Protein AF-A0A954N8H3-F1 (afdb_monomer_lite)

pLDDT: mean 84.72, std 24.48, range [26.8, 98.94]

Secondary structure (DSSP, 8-state):
-----------------------SSSSSSSSS-S---------------------------------EES-HHHHHHHHHHHT-PEEEEEE-SS--HHHHHIIIIITT-HHHHHHHTTSEEEEEETT-EEEETTEEEEGGGSGGGGGGTT-SEEEEE--S-TTSTTTTSEEEEEE-BTTB---HHHHHHHHTPPS--HHHHHHHHHHHT-TT---TTSSEE-HHHHHHHHHHHHHHHHHT--S-TTHHHHHHHHHHHSGGG--EEEEEEE--TT--HHHHHHHHHHHHHH-HHHHHHHHS--SEEEEEEEE-TTS-EEEEEEEE---

Sequence (327 aa):
MKIQPSNAIDRLRFLGLSFPVWALLLALSLVVALDVSRVAAKTVGDDQLRWNGGEEDLTWPAQLDVAWYDNYADARSRAIADGRMLFIYFRDAEPNRAQEAFETTTLANAKVREDLQKYVVVRVSVDEMIDVDGKQIRLIDHGAFAEMGGHQGIAIVDYLDANSEHYGQVVSAFPFRQGSYYRAHAVSAMLELPEGTLTQRTMIFAVRMHPDGPRSTQGEFNPVLAEEAESHSTYQARIRLQGHHSWDMRFHRISARLRGGSLPREVVAESWGGESLVDACHECVRSWRQSSGHWGAVRSPHKMFAFDIKRGSNGVWYATGIFAEGG

Foldseek 3Di:
DDDDDDDDDDDDDDDDDDDDDPPDPPPPPPDPPPDDDDDDDDDDDDDDDDDDDDPPPPPPPDQLDQDEAADPVVLVVVCQVVLAKEKEFEDAPDDDPQNVCCVVAAVSDRLLSVLSNRHSYYYYYLQPWDDDPNDTDRPCPPPLNVLLVSATAIWMQGRNDPPDPRHRGTQEHDHAPPSHYDHNVLSSLLSPFDDDHNFFSLLLSLLCPDPVRAAASVAAADPLQAVLQVVVLVVCLAVVHKDCPPVVVSQVVSQVVDPARWGKDKDKDKADAPDRSNRGSNRRSVVLVVDPVSSVNRRDHANYKTKGWDHHPSRMIMIMIMGIHHD

Radius of gyration: 24.85 Å; chains: 1; bounding box: 76×68×56 Å

Structure (mmCIF, N/CA/C/O backbone):
data_AF-A0A954N8H3-F1
#
_entry.id   AF-A0A954N8H3-F1
#
loop_
_atom_site.group_PDB
_atom_site.id
_atom_site.type_symbol
_atom_site.label_atom_id
_atom_site.label_alt_id
_atom_site.label_comp_id
_atom_site.label_asym_id
_atom_site.label_entity_id
_atom_site.label_seq_id
_atom_site.pdbx_PDB_ins_code
_atom_site.Cartn_x
_atom_site.Cartn_y
_atom_site.Cartn_z
_atom_site.occupancy
_atom_site.B_iso_or_equiv
_atom_site.auth_seq_id
_atom_site.auth_comp_id
_atom_site.auth_asym_id
_atom_site.auth_atom_id
_atom_site.pdbx_PDB_model_num
ATOM 1 N N . MET A 1 1 ? 14.307 -22.995 25.737 1.00 39.78 1 MET A N 1
ATOM 2 C CA . MET A 1 1 ? 15.604 -22.532 25.197 1.00 39.78 1 MET A CA 1
ATOM 3 C C . MET A 1 1 ? 15.738 -21.061 25.577 1.00 39.78 1 MET A C 1
ATOM 5 O O . MET A 1 1 ? 14.914 -20.270 25.149 1.00 39.78 1 MET A O 1
ATOM 9 N N . LYS A 1 2 ? 16.617 -20.739 26.537 1.00 27.83 2 LYS A N 1
ATOM 10 C CA . LYS A 1 2 ? 16.711 -19.424 27.203 1.00 27.83 2 LYS A CA 1
ATOM 11 C C . LYS A 1 2 ? 17.691 -18.523 26.449 1.00 27.83 2 LYS A C 1
ATOM 13 O O . LYS A 1 2 ? 18.808 -18.963 26.200 1.00 27.83 2 LYS A O 1
ATOM 18 N N . ILE A 1 3 ? 17.314 -17.277 26.167 1.00 27.80 3 ILE A N 1
ATOM 19 C CA . ILE A 1 3 ? 18.237 -16.231 25.705 1.00 27.80 3 ILE A CA 1
ATOM 20 C C . ILE A 1 3 ? 18.032 -15.003 26.597 1.00 27.80 3 ILE A C 1
ATOM 22 O O . ILE A 1 3 ? 16.908 -14.537 26.769 1.00 27.80 3 ILE A O 1
ATOM 26 N N . GLN A 1 4 ? 19.120 -14.545 27.221 1.00 27.02 4 GLN A N 1
ATOM 27 C CA . GLN A 1 4 ? 19.191 -13.320 28.019 1.00 27.02 4 GLN A CA 1
ATOM 28 C C . GLN A 1 4 ? 19.637 -12.119 27.163 1.00 27.02 4 GLN A C 1
ATOM 30 O O . GLN A 1 4 ? 20.311 -12.326 26.153 1.00 27.02 4 GLN A O 1
ATOM 35 N N . PRO A 1 5 ? 19.295 -10.878 27.563 1.00 34.00 5 PRO A N 1
ATOM 36 C CA . PRO A 1 5 ? 19.553 -9.670 26.786 1.00 34.00 5 PRO A CA 1
ATOM 37 C C . PRO A 1 5 ? 20.927 -9.062 27.105 1.00 34.00 5 PRO A C 1
ATOM 39 O O . PRO A 1 5 ? 21.367 -9.073 28.254 1.00 34.00 5 PRO A O 1
ATOM 42 N N . SER A 1 6 ? 21.580 -8.465 26.106 1.00 36.88 6 SER A N 1
ATOM 43 C CA . SER A 1 6 ? 22.777 -7.640 26.301 1.00 36.88 6 SER A CA 1
ATOM 44 C C . SER A 1 6 ? 22.464 -6.163 26.056 1.00 36.88 6 SER A C 1
ATOM 46 O O . SER A 1 6 ? 22.199 -5.753 24.927 1.00 36.88 6 SER A O 1
ATOM 48 N N . ASN A 1 7 ? 22.535 -5.374 27.127 1.00 33.56 7 ASN A N 1
ATOM 49 C CA . ASN A 1 7 ? 22.649 -3.918 27.093 1.00 33.56 7 ASN A CA 1
ATOM 50 C C . ASN A 1 7 ? 24.062 -3.515 26.648 1.00 33.56 7 ASN A C 1
ATOM 52 O O . ASN A 1 7 ? 25.025 -4.101 27.138 1.00 33.56 7 ASN A O 1
ATOM 56 N N . ALA A 1 8 ? 24.189 -2.462 25.837 1.00 26.80 8 ALA A N 1
ATOM 57 C CA . ALA A 1 8 ? 25.357 -1.575 25.857 1.00 26.80 8 ALA A CA 1
ATOM 58 C C . ALA A 1 8 ? 25.047 -0.253 25.135 1.00 26.80 8 ALA A C 1
ATOM 60 O O . ALA A 1 8 ? 25.234 -0.102 23.931 1.00 26.80 8 ALA A O 1
ATOM 61 N N . ILE A 1 9 ? 24.568 0.703 25.926 1.00 30.39 9 ILE A N 1
ATOM 62 C CA . ILE A 1 9 ? 24.740 2.140 25.722 1.00 30.39 9 ILE A CA 1
ATOM 63 C C . ILE A 1 9 ? 26.202 2.453 26.079 1.00 30.39 9 ILE A C 1
ATOM 65 O O . ILE A 1 9 ? 26.609 2.118 27.186 1.00 30.39 9 ILE A O 1
ATOM 69 N N . ASP A 1 10 ? 26.986 3.019 25.153 1.00 28.52 10 ASP A N 1
ATOM 70 C CA . ASP A 1 10 ? 27.804 4.235 25.345 1.00 28.52 10 ASP A CA 1
ATOM 71 C C . ASP A 1 10 ? 28.986 4.375 24.359 1.00 28.52 10 ASP A C 1
ATOM 73 O O . ASP A 1 10 ? 29.705 3.426 24.055 1.00 28.52 10 ASP A O 1
ATOM 77 N N . ARG A 1 11 ? 29.255 5.654 24.045 1.00 28.95 11 ARG A N 1
ATOM 78 C CA . ARG A 1 11 ? 30.469 6.289 23.478 1.00 28.95 11 ARG A CA 1
ATOM 79 C C . ARG A 1 11 ? 30.574 6.402 21.950 1.00 28.95 11 ARG A C 1
ATOM 81 O O . ARG A 1 11 ? 30.956 5.466 21.266 1.00 28.95 11 ARG A O 1
ATOM 88 N N . LEU A 1 12 ? 30.445 7.639 21.454 1.00 28.53 12 LEU A N 1
ATOM 89 C CA . LEU A 1 12 ? 31.601 8.478 21.083 1.00 28.53 12 LEU A CA 1
ATOM 90 C C . LEU A 1 12 ? 31.157 9.916 20.740 1.00 28.53 12 LEU A C 1
ATOM 92 O O . LEU A 1 12 ? 30.389 10.154 19.814 1.00 28.53 12 LEU A O 1
ATOM 96 N N . ARG A 1 13 ? 31.677 10.882 21.509 1.00 30.47 13 ARG A N 1
ATOM 97 C CA . ARG A 1 13 ? 31.780 12.306 21.148 1.00 30.47 13 ARG A CA 1
ATOM 98 C C . ARG A 1 13 ? 33.136 12.521 20.467 1.00 30.47 13 ARG A C 1
ATOM 100 O O . ARG A 1 13 ? 34.113 12.006 21.000 1.00 30.47 13 ARG A O 1
ATOM 107 N N . PHE A 1 14 ? 33.189 13.309 19.388 1.00 31.25 14 PHE A N 1
ATOM 108 C CA . PHE A 1 14 ? 34.089 14.460 19.130 1.00 31.25 14 PHE A CA 1
ATOM 109 C C . PHE A 1 14 ? 34.240 14.754 17.624 1.00 31.25 14 PHE A C 1
ATOM 111 O O . PHE A 1 14 ? 34.058 13.863 16.805 1.00 31.25 14 PHE A O 1
ATOM 118 N N . LEU A 1 15 ? 34.647 16.003 17.331 1.00 30.72 15 LEU A N 1
ATOM 119 C CA . LEU A 1 15 ? 34.781 16.726 16.048 1.00 30.72 15 LEU A CA 1
ATOM 120 C C . LEU A 1 15 ? 33.502 17.527 15.721 1.00 30.72 15 LEU A C 1
ATOM 122 O O . LEU A 1 15 ? 32.499 16.962 15.321 1.00 30.72 15 LEU A O 1
ATOM 126 N N . GLY A 1 16 ? 33.398 18.840 15.940 1.00 32.59 16 GLY A N 1
ATOM 127 C CA . GLY A 1 16 ? 34.434 19.872 15.970 1.00 32.59 16 GLY A CA 1
ATOM 128 C C . GLY A 1 16 ? 34.647 20.464 14.577 1.00 32.59 16 GLY A C 1
ATOM 129 O O . GLY A 1 16 ? 35.744 20.350 14.050 1.00 32.59 16 GLY A O 1
ATOM 130 N N . LEU A 1 17 ? 33.608 21.067 13.986 1.00 32.78 17 LEU A N 1
ATOM 131 C CA . LEU A 1 17 ? 33.722 21.904 12.789 1.00 32.78 17 LEU A CA 1
ATOM 132 C C . LEU A 1 17 ? 32.770 23.103 12.886 1.00 32.78 17 LEU A C 1
ATOM 134 O O . LEU A 1 17 ? 31.553 22.968 12.980 1.00 32.78 17 LEU A O 1
ATOM 138 N N . SER A 1 18 ? 33.375 24.280 12.886 1.00 37.44 18 SER A N 1
ATOM 139 C CA . SER A 1 18 ? 32.790 25.606 12.735 1.00 37.44 18 SER A CA 1
ATOM 140 C C . SER A 1 18 ? 32.757 25.972 11.251 1.00 37.44 18 SER A C 1
ATOM 142 O O . SER A 1 18 ? 33.774 25.787 10.605 1.00 37.44 18 SER A O 1
ATOM 144 N N . PHE A 1 19 ? 31.656 26.529 10.726 1.00 32.41 19 PHE A N 1
ATOM 145 C CA . PHE A 1 19 ? 31.663 27.560 9.665 1.00 32.41 19 PHE A CA 1
ATOM 146 C C . PHE A 1 19 ? 30.260 28.198 9.495 1.00 32.41 19 PHE A C 1
ATOM 148 O O . PHE A 1 19 ? 29.269 27.467 9.500 1.00 32.41 19 PHE A O 1
ATOM 155 N N . PRO A 1 20 ? 30.142 29.538 9.342 1.00 49.69 20 PRO A N 1
ATOM 156 C CA . PRO A 1 20 ? 28.868 30.243 9.203 1.00 49.69 20 PRO A CA 1
ATOM 157 C C . PRO A 1 20 ? 28.625 30.722 7.760 1.00 49.69 20 PRO A C 1
ATOM 159 O O . PRO A 1 20 ? 29.415 31.502 7.244 1.00 49.69 20 PRO A O 1
ATOM 162 N N . VAL A 1 21 ? 27.508 30.341 7.128 1.00 33.28 21 VAL A N 1
ATOM 163 C CA . VAL A 1 21 ? 26.952 31.041 5.947 1.00 33.28 21 VAL A CA 1
ATOM 164 C C . VAL A 1 21 ? 25.424 30.871 5.944 1.00 33.28 21 VAL A C 1
ATOM 166 O O . VAL A 1 21 ? 24.884 30.004 5.271 1.00 33.28 21 VAL A O 1
ATOM 169 N N . TRP A 1 22 ? 24.716 31.682 6.734 1.00 35.97 22 TRP A N 1
ATOM 170 C CA . TRP A 1 22 ? 23.239 31.729 6.765 1.00 35.97 22 TRP A CA 1
ATOM 171 C C . TRP A 1 22 ? 22.679 33.141 6.534 1.00 35.97 22 TRP A C 1
ATOM 173 O O . TRP A 1 22 ? 21.587 33.480 6.973 1.00 35.97 22 TRP A O 1
ATOM 183 N N . ALA A 1 23 ? 23.407 33.982 5.800 1.00 40.69 23 ALA A N 1
ATOM 184 C CA . ALA A 1 23 ? 22.971 35.338 5.487 1.00 40.69 23 ALA A CA 1
ATOM 185 C C . ALA A 1 23 ? 23.205 35.664 4.009 1.00 40.69 23 ALA A C 1
ATOM 187 O O . ALA A 1 23 ? 24.098 36.439 3.697 1.00 40.69 23 ALA A O 1
ATOM 188 N N . LEU A 1 24 ? 22.431 35.060 3.095 1.00 34.62 24 LEU A N 1
ATOM 189 C CA . LEU A 1 24 ? 22.234 35.624 1.745 1.00 34.62 24 LEU A CA 1
ATOM 190 C C . LEU A 1 24 ? 21.001 35.103 0.966 1.00 34.62 24 LEU A C 1
ATOM 192 O O . LEU A 1 24 ? 20.950 35.246 -0.250 1.00 34.62 24 LEU A O 1
ATOM 196 N N . LEU A 1 25 ? 19.989 34.523 1.628 1.00 32.81 25 LEU A N 1
ATOM 197 C CA . LEU A 1 25 ? 18.758 34.036 0.966 1.00 32.81 25 LEU A CA 1
ATOM 198 C C . LEU A 1 25 ? 17.463 34.569 1.604 1.00 32.81 25 LEU A C 1
ATOM 200 O O . LEU A 1 25 ? 16.419 33.929 1.555 1.00 32.81 25 LEU A O 1
ATOM 204 N N . LEU A 1 26 ? 17.520 35.770 2.187 1.00 34.47 26 LEU A N 1
ATOM 205 C CA . LEU A 1 26 ? 16.357 36.463 2.766 1.00 34.47 26 LEU A CA 1
ATOM 206 C C . LEU A 1 26 ? 16.076 37.837 2.129 1.00 34.47 26 LEU A C 1
ATOM 208 O O . LEU A 1 26 ? 15.296 38.618 2.660 1.00 34.47 26 LEU A O 1
ATOM 212 N N . ALA A 1 27 ? 16.669 38.125 0.966 1.00 34.88 27 ALA A N 1
ATOM 213 C CA . ALA A 1 27 ? 16.521 39.410 0.274 1.00 34.88 27 ALA A CA 1
ATOM 214 C C . ALA A 1 27 ? 16.004 39.294 -1.174 1.00 34.88 27 ALA A C 1
ATOM 216 O O . ALA A 1 27 ? 16.243 40.192 -1.975 1.00 34.88 27 ALA A O 1
ATOM 217 N N . LEU A 1 28 ? 15.282 38.219 -1.524 1.00 33.28 28 LEU A N 1
ATOM 218 C CA . LEU A 1 28 ? 14.677 38.072 -2.859 1.00 33.28 28 LEU A CA 1
ATOM 219 C C . LEU A 1 28 ? 13.222 37.561 -2.853 1.00 33.28 28 LEU A C 1
ATOM 221 O O . LEU A 1 28 ? 12.775 36.956 -3.821 1.00 33.28 28 LEU A O 1
ATOM 225 N N . SER A 1 29 ? 12.470 37.834 -1.782 1.00 33.66 29 SER A N 1
ATOM 226 C CA . SER A 1 29 ? 11.048 37.447 -1.667 1.00 33.66 29 SER A CA 1
ATOM 227 C C . SER A 1 29 ? 10.099 38.640 -1.517 1.00 33.66 29 SER A C 1
ATOM 229 O O . SER A 1 29 ? 8.914 38.458 -1.259 1.00 33.66 29 SER A O 1
ATOM 231 N N . LEU A 1 30 ? 10.598 39.870 -1.677 1.00 33.81 30 LEU A N 1
ATOM 232 C CA . LEU A 1 30 ? 9.852 41.088 -1.357 1.00 33.81 30 LEU A CA 1
ATOM 233 C C . LEU A 1 30 ? 9.735 42.053 -2.551 1.00 33.81 30 LEU A C 1
ATOM 235 O O . LEU A 1 30 ? 9.990 43.238 -2.393 1.00 33.81 30 LEU A O 1
ATOM 239 N N . VAL A 1 31 ? 9.390 41.562 -3.752 1.00 35.62 31 VAL A N 1
ATOM 240 C CA . VAL A 1 31 ? 9.059 42.436 -4.912 1.00 35.62 31 VAL A CA 1
ATOM 241 C C . VAL A 1 31 ? 7.862 41.951 -5.765 1.00 35.62 31 VAL A C 1
ATOM 243 O O . VAL A 1 31 ? 7.400 42.692 -6.620 1.00 35.62 31 VAL A O 1
ATOM 246 N N . VAL A 1 32 ? 7.247 40.782 -5.528 1.00 35.78 32 VAL A N 1
ATOM 247 C CA . VAL A 1 32 ? 6.147 40.283 -6.408 1.00 35.78 32 VAL A CA 1
ATOM 248 C C . VAL A 1 32 ? 4.733 40.446 -5.812 1.00 35.78 32 VAL A C 1
ATOM 250 O O . VAL A 1 32 ? 3.741 40.061 -6.418 1.00 35.78 32 VAL A O 1
ATOM 253 N N . ALA A 1 33 ? 4.584 41.084 -4.650 1.00 34.50 33 ALA A N 1
ATOM 254 C CA . ALA A 1 33 ? 3.286 41.218 -3.978 1.00 34.50 33 ALA A CA 1
ATOM 255 C C . ALA A 1 33 ? 2.610 42.588 -4.181 1.00 34.50 33 ALA A C 1
ATOM 257 O O . ALA A 1 33 ? 2.157 43.177 -3.210 1.00 34.50 33 ALA A O 1
ATOM 258 N N . LEU A 1 34 ? 2.537 43.108 -5.411 1.00 33.88 34 LEU A N 1
ATOM 259 C CA . LEU A 1 34 ? 1.737 44.302 -5.733 1.00 33.88 34 LEU A CA 1
ATOM 260 C C . LEU A 1 34 ? 1.306 44.315 -7.214 1.00 33.88 34 LEU A C 1
ATOM 262 O O . LEU A 1 34 ? 1.694 45.229 -7.924 1.00 33.88 34 LEU A O 1
ATOM 266 N N . ASP A 1 35 ? 0.525 43.338 -7.704 1.00 37.59 35 ASP A N 1
ATOM 267 C CA . ASP A 1 35 ? -0.328 43.589 -8.893 1.00 37.59 35 ASP A CA 1
ATOM 268 C C . ASP A 1 35 ? -1.423 42.531 -9.157 1.00 37.59 35 ASP A C 1
ATOM 270 O O . ASP A 1 35 ? -1.491 41.922 -10.221 1.00 37.59 35 ASP A O 1
ATOM 274 N N . VAL A 1 36 ? -2.309 42.264 -8.190 1.00 32.31 36 VAL A N 1
ATOM 275 C CA . VAL A 1 36 ? -3.531 41.481 -8.475 1.00 32.31 36 VAL A CA 1
ATOM 276 C C . VAL A 1 36 ? -4.726 42.105 -7.768 1.00 32.31 36 VAL A C 1
ATOM 278 O O . VAL A 1 36 ? -5.279 41.580 -6.808 1.00 32.31 36 VAL A O 1
ATOM 281 N N . SER A 1 37 ? -5.109 43.298 -8.207 1.00 33.25 37 SER A N 1
ATOM 282 C CA . SER A 1 37 ? -6.371 43.928 -7.810 1.00 33.25 37 SER A CA 1
ATOM 283 C C . SER A 1 37 ? -6.815 44.902 -8.893 1.00 33.25 37 SER A C 1
ATOM 285 O O . SER A 1 37 ? -6.751 46.105 -8.677 1.00 33.25 37 SER A O 1
ATOM 287 N N . ARG A 1 38 ? -7.215 44.391 -10.071 1.00 34.91 38 ARG A N 1
ATOM 288 C CA . ARG A 1 38 ? -8.038 45.098 -11.082 1.00 34.91 38 ARG A CA 1
ATOM 289 C C . ARG A 1 38 ? -8.269 44.236 -12.331 1.00 34.91 38 ARG A C 1
ATOM 291 O O . ARG A 1 38 ? -7.529 44.369 -13.287 1.00 34.91 38 ARG A O 1
ATOM 298 N N . VAL A 1 39 ? -9.317 43.409 -12.326 1.00 34.03 39 VAL A N 1
ATOM 299 C CA . VAL A 1 39 ? -10.246 43.153 -13.459 1.00 34.03 39 VAL A CA 1
ATOM 300 C C . VAL A 1 39 ? -11.509 42.556 -12.810 1.00 34.03 39 VAL A C 1
ATOM 302 O O . VAL A 1 39 ? -11.541 41.385 -12.462 1.00 34.03 39 VAL A O 1
ATOM 305 N N . ALA A 1 40 ? -12.431 43.363 -12.287 1.00 33.75 40 ALA A N 1
ATOM 306 C CA . ALA A 1 40 ? -13.554 43.960 -13.014 1.00 33.75 40 ALA A CA 1
ATOM 307 C C . ALA A 1 40 ? -14.424 42.930 -13.764 1.00 33.75 40 ALA A C 1
ATOM 309 O O . ALA A 1 40 ? -14.186 42.593 -14.919 1.00 33.75 40 ALA A O 1
ATOM 310 N N . ALA A 1 41 ? -15.444 42.480 -13.031 1.00 35.34 41 ALA A N 1
ATOM 311 C CA . ALA A 1 41 ? -16.771 42.052 -13.456 1.00 35.34 41 ALA A CA 1
ATOM 312 C C . ALA A 1 41 ? -17.134 42.276 -14.935 1.00 35.34 41 ALA A C 1
ATOM 314 O O . ALA A 1 41 ? -17.119 43.404 -15.435 1.00 35.34 41 ALA A O 1
ATOM 315 N N . LYS A 1 42 ? -17.619 41.210 -15.581 1.00 33.00 42 LYS A N 1
ATOM 316 C CA . LYS A 1 42 ? -18.503 41.319 -16.740 1.00 33.00 42 LYS A CA 1
ATOM 317 C C . LYS A 1 42 ? -19.626 40.285 -16.653 1.00 33.00 42 LYS A C 1
ATOM 319 O O . LYS A 1 42 ? -19.403 39.112 -16.380 1.00 33.00 42 LYS A O 1
ATOM 324 N N . THR A 1 43 ? -20.822 40.814 -16.838 1.00 40.28 43 THR A N 1
ATOM 325 C CA . THR A 1 43 ? -22.166 40.242 -16.838 1.00 40.28 43 THR A CA 1
ATOM 326 C C . THR A 1 43 ? -22.386 39.126 -17.864 1.00 40.28 43 THR A C 1
ATOM 328 O O . THR A 1 43 ? -22.038 39.288 -19.030 1.00 40.28 43 THR A O 1
ATOM 331 N N . VAL A 1 44 ? -23.065 38.057 -17.437 1.00 34.19 44 VAL A N 1
ATOM 332 C CA . VAL A 1 44 ? -23.843 37.088 -18.240 1.00 34.19 44 VAL A CA 1
ATOM 333 C C . VAL A 1 44 ? -24.972 36.657 -17.291 1.00 34.19 44 VAL A C 1
ATOM 335 O O . VAL A 1 44 ? -24.683 36.285 -16.162 1.00 34.19 44 VAL A O 1
ATOM 338 N N . GLY A 1 45 ? -26.257 36.879 -17.550 1.00 29.98 45 GLY A N 1
ATOM 339 C CA . GLY A 1 45 ? -27.013 36.504 -18.738 1.00 29.98 45 GLY A CA 1
ATOM 340 C C . GLY A 1 45 ? -28.038 35.480 -18.252 1.00 29.98 45 GLY A C 1
ATOM 341 O O . GLY A 1 45 ? -27.713 34.309 -18.102 1.00 29.98 45 GLY A O 1
ATOM 342 N N . ASP A 1 46 ? -29.204 35.994 -17.874 1.00 37.94 46 ASP A N 1
ATOM 343 C CA . ASP A 1 46 ? -30.368 35.290 -17.343 1.00 37.94 46 ASP A CA 1
ATOM 344 C C . ASP A 1 46 ? -30.947 34.385 -18.444 1.00 37.94 46 ASP A C 1
ATOM 346 O O . ASP A 1 46 ? -31.437 34.896 -19.448 1.00 37.94 46 ASP A O 1
ATOM 350 N N . ASP A 1 47 ? -30.844 33.062 -18.288 1.00 31.95 47 ASP A N 1
ATOM 351 C CA . ASP A 1 47 ? -31.493 32.094 -19.177 1.00 31.95 47 ASP A CA 1
ATOM 352 C C . ASP A 1 47 ? -32.128 30.976 -18.339 1.00 31.95 47 ASP A C 1
ATOM 354 O O . ASP A 1 47 ? -31.503 29.996 -17.920 1.00 31.95 47 ASP A O 1
ATOM 358 N N . GLN A 1 48 ? -33.415 31.172 -18.052 1.00 31.78 48 GLN A N 1
ATOM 359 C CA . GLN A 1 48 ? -34.296 30.176 -17.460 1.00 31.78 48 GLN A CA 1
ATOM 360 C C . GLN A 1 48 ? -34.588 29.065 -18.475 1.00 31.78 48 GLN A C 1
ATOM 362 O O . GLN A 1 48 ? -35.538 29.143 -19.256 1.00 31.78 48 GLN A O 1
ATOM 367 N N . LEU A 1 49 ? -33.830 27.974 -18.408 1.00 33.22 49 LEU A N 1
ATOM 368 C CA . LEU A 1 49 ? -34.237 26.697 -18.991 1.00 33.22 49 LEU A CA 1
ATOM 369 C C . LEU A 1 49 ? -35.149 25.959 -18.005 1.00 33.22 49 LEU A C 1
ATOM 371 O O . LEU A 1 49 ? -34.701 25.273 -17.088 1.00 33.22 49 LEU A O 1
ATOM 375 N N . ARG A 1 50 ? -36.462 26.112 -18.213 1.00 32.69 50 ARG A N 1
ATOM 376 C CA . ARG A 1 50 ? -37.491 25.238 -17.638 1.00 32.69 50 ARG A CA 1
ATOM 377 C C . ARG A 1 50 ? -37.297 23.820 -18.172 1.00 32.69 50 ARG A C 1
ATOM 379 O O . ARG A 1 50 ? -37.548 23.560 -19.347 1.00 32.69 50 ARG A O 1
ATOM 386 N N . TRP A 1 51 ? -36.887 22.909 -17.298 1.00 30.83 51 TRP A N 1
ATOM 387 C CA . TRP A 1 51 ? -36.902 21.475 -17.564 1.00 30.83 51 TRP A CA 1
ATOM 388 C C . TRP A 1 51 ? -38.290 20.925 -17.201 1.00 30.83 51 TRP A C 1
ATOM 390 O O . TRP A 1 51 ? -38.652 20.868 -16.030 1.00 30.83 51 TRP A O 1
ATOM 400 N N . ASN A 1 52 ? -39.078 20.572 -18.218 1.00 41.22 52 ASN A N 1
ATOM 401 C CA . ASN A 1 52 ? -40.271 19.734 -18.091 1.00 41.22 52 ASN A CA 1
ATOM 402 C C . ASN A 1 52 ? -39.855 18.309 -18.480 1.00 41.22 52 ASN A C 1
ATOM 404 O O . ASN A 1 52 ? -39.779 17.999 -19.667 1.00 41.22 52 ASN A O 1
ATOM 408 N N . GLY A 1 53 ? -39.569 17.458 -17.500 1.00 33.72 53 GLY A N 1
ATOM 409 C CA . GLY A 1 53 ? -39.296 16.038 -17.712 1.00 33.72 53 GLY A CA 1
ATOM 410 C C . GLY A 1 53 ? -39.831 15.248 -16.525 1.00 33.72 53 GLY A C 1
ATOM 411 O O . GLY A 1 53 ? -39.699 15.691 -15.389 1.00 33.72 53 GLY A O 1
ATOM 412 N N . GLY A 1 54 ? -40.549 14.172 -16.835 1.00 33.25 54 GLY A N 1
ATOM 413 C CA . GLY A 1 54 ? -41.524 13.524 -15.967 1.00 33.25 54 GLY A CA 1
ATOM 414 C C . GLY A 1 54 ? -40.969 12.915 -14.683 1.00 33.25 54 GLY A C 1
ATOM 415 O O . GLY A 1 54 ? -39.799 12.554 -14.588 1.00 33.25 54 GLY A O 1
ATOM 416 N N . GLU A 1 55 ? -41.876 12.783 -13.717 1.00 39.78 55 GLU A N 1
ATOM 417 C CA . GLU A 1 55 ? -41.765 11.906 -12.553 1.00 39.78 55 GLU A CA 1
ATOM 418 C C . GLU A 1 55 ? -41.658 10.450 -13.034 1.00 39.78 55 GLU A C 1
ATOM 420 O O . GLU A 1 55 ? -42.639 9.710 -13.075 1.00 39.78 55 GLU A O 1
ATOM 425 N N . GLU A 1 56 ? -40.465 10.035 -13.453 1.00 45.81 56 GLU A N 1
ATOM 426 C CA . GLU A 1 56 ? -40.107 8.628 -13.365 1.00 45.81 56 GLU A CA 1
ATOM 427 C C . GLU A 1 56 ? -39.853 8.322 -11.890 1.00 45.81 56 GLU A C 1
ATOM 429 O O . GLU A 1 56 ? -39.054 8.980 -11.220 1.00 45.81 56 GLU A O 1
ATOM 434 N N . ASP A 1 57 ? -40.608 7.349 -11.393 1.00 43.31 57 ASP A N 1
ATOM 435 C CA . ASP A 1 57 ? -40.555 6.774 -10.057 1.00 43.31 57 ASP A CA 1
ATOM 436 C C . ASP A 1 57 ? -39.152 6.186 -9.814 1.00 43.31 57 ASP A C 1
ATOM 438 O O . ASP A 1 57 ? -38.875 5.008 -10.047 1.00 43.31 57 ASP A O 1
ATOM 442 N N . LEU A 1 58 ? -38.215 7.060 -9.434 1.00 42.47 58 LEU A N 1
ATOM 443 C CA . LEU A 1 58 ? -36.858 6.716 -9.034 1.00 42.47 58 LEU A CA 1
ATOM 444 C C . LEU A 1 58 ? -36.940 6.020 -7.677 1.00 42.47 58 LEU A C 1
ATOM 446 O O . LEU A 1 58 ? -36.718 6.625 -6.626 1.00 42.47 58 LEU A O 1
ATOM 450 N N . THR A 1 59 ? -37.243 4.724 -7.692 1.00 42.66 59 THR A N 1
ATOM 451 C CA . THR A 1 59 ? -36.973 3.855 -6.552 1.00 42.66 59 THR A CA 1
ATOM 452 C C . THR A 1 59 ? -35.466 3.883 -6.315 1.00 42.66 59 THR A C 1
ATOM 454 O O . THR A 1 59 ? -34.698 3.214 -7.010 1.00 42.66 59 THR A O 1
ATOM 457 N N . TRP A 1 60 ? -35.028 4.715 -5.371 1.00 42.81 60 TRP A N 1
ATOM 458 C CA . TRP A 1 60 ? -33.651 4.736 -4.900 1.00 42.81 60 TRP A CA 1
ATOM 459 C C . TRP A 1 60 ? -33.279 3.304 -4.501 1.00 42.81 60 TRP A C 1
ATOM 461 O O . TRP A 1 60 ? -34.047 2.681 -3.759 1.00 42.81 60 TRP A O 1
ATOM 471 N N . PRO A 1 61 ? -32.158 2.746 -4.998 1.00 54.56 61 PRO A N 1
ATOM 472 C CA . PRO A 1 61 ? -31.760 1.403 -4.613 1.00 54.56 61 PRO A CA 1
ATOM 473 C C . PRO A 1 61 ? -31.695 1.337 -3.089 1.00 54.56 61 PRO A C 1
ATOM 475 O O . PRO A 1 61 ? -31.169 2.252 -2.447 1.00 54.56 61 PRO A O 1
ATOM 478 N N . ALA A 1 62 ? -32.279 0.276 -2.523 1.00 59.09 62 ALA A N 1
ATOM 479 C CA . ALA A 1 62 ? -32.266 0.026 -1.091 1.00 59.09 62 ALA A CA 1
ATOM 480 C C . ALA A 1 62 ? -30.848 0.251 -0.555 1.00 59.09 62 ALA A C 1
ATOM 482 O O . ALA A 1 62 ? -29.872 -0.261 -1.108 1.00 59.09 62 ALA A O 1
ATOM 483 N N . GLN A 1 63 ? -30.741 1.087 0.475 1.00 62.16 63 GLN A N 1
ATOM 484 C CA . GLN A 1 63 ? -29.475 1.533 1.031 1.00 62.16 63 GLN A CA 1
ATOM 485 C C . GLN A 1 63 ? -28.623 0.302 1.396 1.00 62.16 63 GLN A C 1
ATOM 487 O O . GLN A 1 63 ? -29.013 -0.496 2.241 1.00 62.16 63 GLN A O 1
ATOM 492 N N . LEU A 1 64 ? -27.494 0.101 0.703 1.00 74.12 64 LEU A N 1
ATOM 493 C CA . LEU A 1 64 ? -26.640 -1.082 0.865 1.00 74.12 64 LEU A CA 1
ATOM 494 C C . LEU A 1 64 ? -25.992 -1.088 2.253 1.00 74.12 64 LEU A C 1
ATOM 496 O O . LEU A 1 64 ? -24.933 -0.487 2.447 1.00 74.12 64 LEU A O 1
ATOM 500 N N . ASP A 1 65 ? -26.632 -1.702 3.245 1.00 86.62 65 ASP A N 1
ATOM 501 C CA . ASP A 1 65 ? -26.127 -1.763 4.618 1.00 86.62 65 ASP A CA 1
ATOM 502 C C . ASP A 1 65 ? -24.908 -2.679 4.730 1.00 86.62 65 ASP A C 1
ATOM 504 O O . ASP A 1 65 ? -24.952 -3.883 4.485 1.00 86.62 65 ASP A O 1
ATOM 508 N N . VAL A 1 66 ? -23.779 -2.062 5.079 1.00 92.81 66 VAL A N 1
ATOM 509 C CA . VAL A 1 66 ? -22.530 -2.754 5.381 1.00 92.81 66 VAL A CA 1
ATOM 510 C C . VAL A 1 66 ? -22.608 -3.206 6.840 1.00 92.81 66 VAL A C 1
ATOM 512 O O . VAL A 1 66 ? -22.747 -2.370 7.733 1.00 92.81 66 VAL A O 1
ATOM 515 N N . ALA A 1 67 ? -22.522 -4.513 7.087 1.00 95.50 67 ALA A N 1
ATOM 516 C CA . ALA A 1 67 ? -22.569 -5.082 8.433 1.00 95.50 67 ALA A CA 1
ATOM 517 C C . ALA A 1 67 ? -21.211 -4.929 9.138 1.00 95.50 67 ALA A C 1
ATOM 519 O O . ALA A 1 67 ? -20.278 -5.685 8.870 1.00 95.50 67 ALA A O 1
ATOM 520 N N . TRP A 1 68 ? -21.104 -3.938 10.024 1.00 97.81 68 TRP A N 1
ATOM 521 C CA . TRP A 1 68 ? -19.890 -3.665 10.794 1.00 97.81 68 TRP A CA 1
ATOM 522 C C . TRP A 1 68 ? -19.816 -4.507 12.061 1.00 97.81 68 TRP A C 1
ATOM 524 O O . TRP A 1 68 ? -20.749 -4.511 12.859 1.00 97.81 68 TRP A O 1
ATOM 534 N N . TYR A 1 69 ? -18.670 -5.147 12.260 1.00 98.44 69 TYR A N 1
ATOM 535 C CA . TYR A 1 69 ? -18.278 -5.715 13.542 1.00 98.44 69 TYR A CA 1
ATOM 536 C C . TYR A 1 69 ? -17.683 -4.627 14.448 1.00 98.44 69 TYR A C 1
ATOM 538 O O . TYR A 1 69 ? -17.086 -3.658 13.968 1.00 98.44 69 TYR A O 1
ATOM 546 N N . ASP A 1 70 ? -17.808 -4.812 15.756 1.00 97.19 70 ASP A N 1
ATOM 547 C CA . ASP A 1 70 ? -17.185 -4.002 16.809 1.00 97.19 70 ASP A CA 1
ATOM 548 C C . ASP A 1 70 ? -16.106 -4.771 17.593 1.00 97.19 70 ASP A C 1
ATOM 550 O O . ASP A 1 70 ? -15.290 -4.160 18.275 1.00 97.19 70 ASP A O 1
ATOM 554 N N . ASN A 1 71 ? -16.055 -6.099 17.442 1.00 97.38 71 ASN A N 1
ATOM 555 C CA . ASN A 1 71 ? -15.033 -6.965 18.014 1.00 97.38 71 ASN A CA 1
ATOM 556 C C . ASN A 1 71 ? -14.067 -7.492 16.936 1.00 97.38 71 ASN A C 1
ATOM 558 O O . ASN A 1 71 ? -14.475 -8.130 15.959 1.00 97.38 71 ASN A O 1
ATOM 562 N N . TYR A 1 72 ? -12.764 -7.262 17.127 1.00 97.94 72 TYR A N 1
ATOM 563 C CA . TYR A 1 72 ? -11.729 -7.706 16.185 1.00 97.94 72 TYR A CA 1
ATOM 564 C C . TYR A 1 72 ? -11.648 -9.232 16.044 1.00 97.94 72 TYR A C 1
ATOM 566 O O . TYR A 1 72 ? -11.479 -9.733 14.931 1.00 97.94 72 TYR A O 1
ATOM 574 N N . ALA A 1 73 ? -11.764 -9.981 17.143 1.00 97.31 73 ALA A N 1
ATOM 575 C CA . ALA A 1 73 ? -11.642 -11.436 17.123 1.00 97.31 73 ALA A CA 1
ATOM 576 C C . ALA A 1 73 ? -12.803 -12.092 16.360 1.00 97.31 73 ALA A C 1
ATOM 578 O O . ALA A 1 73 ? -12.569 -13.007 15.563 1.00 97.31 73 ALA A O 1
ATOM 579 N N . ASP A 1 74 ? -14.023 -11.582 16.534 1.00 98.25 74 ASP A N 1
ATOM 580 C CA . ASP A 1 74 ? -15.207 -12.051 15.808 1.00 98.25 74 ASP A CA 1
ATOM 581 C C . ASP A 1 74 ? -15.102 -11.734 14.314 1.00 98.25 74 ASP A C 1
ATOM 583 O O . ASP A 1 74 ? -15.289 -12.617 13.471 1.00 98.25 74 ASP A O 1
ATOM 587 N N . ALA A 1 75 ? -14.720 -10.499 13.974 1.00 98.56 75 ALA A N 1
ATOM 588 C CA . ALA A 1 75 ? -14.527 -10.080 12.588 1.00 98.56 75 ALA A CA 1
ATOM 589 C C . ALA A 1 75 ? -13.430 -10.894 11.891 1.00 98.56 75 ALA A C 1
ATOM 591 O O . ALA A 1 75 ? -13.605 -11.350 10.763 1.00 98.56 75 ALA A O 1
ATOM 592 N N . ARG A 1 76 ? -12.304 -11.131 12.573 1.00 98.50 76 ARG A N 1
ATOM 593 C CA . ARG A 1 76 ? -11.211 -11.962 12.060 1.00 98.50 76 ARG A CA 1
ATOM 594 C C . ARG A 1 76 ? -11.654 -13.405 11.844 1.00 98.50 76 ARG A C 1
ATOM 596 O O . ARG A 1 76 ? -11.377 -13.971 10.790 1.00 98.50 76 ARG A O 1
ATOM 603 N N . SER A 1 77 ? -12.336 -13.996 12.822 1.00 98.38 77 SER A N 1
ATOM 604 C CA . SER A 1 77 ? -12.847 -15.367 12.711 1.00 98.38 77 SER A CA 1
ATOM 605 C C . SER A 1 77 ? -13.813 -15.492 11.536 1.00 98.38 77 SER A C 1
ATOM 607 O O . SER A 1 77 ? -13.746 -16.460 10.780 1.00 98.38 77 SER A O 1
ATOM 609 N N . ARG A 1 78 ? -14.654 -14.471 11.328 1.00 98.56 78 ARG A N 1
ATOM 610 C CA . ARG A 1 78 ? -15.552 -14.404 10.179 1.00 98.56 78 ARG A CA 1
ATOM 611 C C . ARG A 1 78 ? -14.811 -14.258 8.850 1.00 98.56 78 ARG A C 1
ATOM 613 O O . ARG A 1 78 ? -15.149 -14.962 7.908 1.00 98.56 78 ARG A O 1
ATOM 620 N N . ALA A 1 79 ? -13.815 -13.378 8.771 1.00 98.62 79 ALA A N 1
ATOM 621 C CA . ALA A 1 79 ? -13.008 -13.164 7.568 1.00 98.62 79 ALA A CA 1
ATOM 622 C C . ALA A 1 79 ? -12.326 -14.458 7.097 1.00 98.62 79 ALA A C 1
ATOM 624 O O . ALA A 1 79 ? -12.377 -14.787 5.915 1.00 98.62 79 ALA A O 1
ATOM 625 N N . ILE A 1 80 ? -11.778 -15.227 8.044 1.00 98.56 80 ILE A N 1
ATOM 626 C CA . ILE A 1 80 ? -11.195 -16.551 7.795 1.00 98.56 80 ILE A CA 1
ATOM 627 C C . ILE A 1 80 ? -12.258 -17.539 7.304 1.00 98.56 80 ILE A C 1
ATOM 629 O O . ILE A 1 80 ? -12.040 -18.228 6.313 1.00 98.56 80 ILE A O 1
ATOM 633 N N . ALA A 1 81 ? -13.405 -17.615 7.987 1.00 98.31 81 ALA A N 1
ATOM 634 C CA . ALA A 1 81 ? -14.470 -18.551 7.628 1.00 98.31 81 ALA A CA 1
ATOM 635 C C . ALA A 1 81 ? -15.063 -18.270 6.237 1.00 98.31 81 ALA A C 1
ATOM 637 O O . ALA A 1 81 ? -15.390 -19.206 5.511 1.00 98.31 81 ALA A O 1
ATOM 638 N N . ASP A 1 82 ? -15.175 -16.993 5.865 1.00 98.06 82 ASP A N 1
ATOM 639 C CA . ASP A 1 82 ? -15.746 -16.563 4.588 1.00 98.06 82 ASP A CA 1
ATOM 640 C C . ASP A 1 82 ? -14.712 -16.511 3.445 1.00 98.06 82 ASP A C 1
ATOM 642 O O . ASP A 1 82 ? -15.106 -16.299 2.299 1.00 98.06 82 ASP A O 1
ATOM 646 N N . GLY A 1 83 ? -13.410 -16.663 3.726 1.00 97.88 83 GLY A N 1
ATOM 647 C CA . GLY A 1 83 ? -12.344 -16.503 2.727 1.00 97.88 83 GLY A CA 1
ATOM 648 C C . GLY A 1 83 ? -12.291 -15.087 2.144 1.00 97.88 83 GLY A C 1
ATOM 649 O O . GLY A 1 83 ? -12.230 -14.906 0.928 1.00 97.88 83 GLY A O 1
ATOM 650 N N . ARG A 1 84 ? -12.413 -14.062 2.998 1.00 98.19 84 ARG A N 1
ATOM 651 C CA . ARG A 1 84 ? -12.517 -12.647 2.599 1.00 98.19 84 ARG A CA 1
ATOM 652 C C . ARG A 1 84 ? -11.502 -11.794 3.334 1.00 98.19 84 ARG A C 1
ATOM 654 O O . ARG A 1 84 ? -11.274 -11.987 4.522 1.00 98.19 84 ARG A O 1
ATOM 661 N N . MET A 1 85 ? -10.968 -10.773 2.665 1.00 98.56 85 MET A N 1
ATOM 662 C CA . MET A 1 85 ? -10.125 -9.779 3.332 1.00 98.56 85 MET A CA 1
ATOM 663 C C . MET A 1 85 ? -10.871 -9.092 4.491 1.00 98.56 85 MET A C 1
ATOM 665 O O . MET A 1 85 ? -12.071 -8.800 4.402 1.00 98.56 85 MET A O 1
ATOM 669 N N . LEU A 1 86 ? -10.133 -8.792 5.559 1.00 98.88 86 LEU A N 1
ATOM 670 C CA . LEU A 1 86 ? -10.615 -8.048 6.720 1.00 98.88 86 LEU A CA 1
ATOM 671 C C . LEU A 1 86 ? -10.218 -6.576 6.584 1.00 98.88 86 LEU A C 1
ATOM 673 O O . LEU A 1 86 ? -9.034 -6.249 6.593 1.00 98.88 86 LEU A O 1
ATOM 677 N N . PHE A 1 87 ? -11.205 -5.692 6.496 1.00 98.81 87 PHE A N 1
ATOM 678 C CA . PHE A 1 87 ? -11.031 -4.245 6.560 1.00 98.81 87 PHE A CA 1
ATOM 679 C C . PHE A 1 87 ? -11.199 -3.773 8.007 1.00 98.81 87 PHE A C 1
ATOM 681 O O . PHE A 1 87 ? -12.239 -3.996 8.629 1.00 98.81 87 PHE A O 1
ATOM 688 N N . ILE A 1 88 ? -10.188 -3.091 8.534 1.00 98.88 88 ILE A N 1
ATOM 689 C CA . ILE A 1 88 ? -10.141 -2.598 9.909 1.00 98.88 88 ILE A CA 1
ATOM 690 C C . ILE A 1 88 ? -10.134 -1.075 9.870 1.00 98.88 88 ILE A C 1
ATOM 692 O O . ILE A 1 88 ? -9.229 -0.467 9.298 1.00 98.88 88 ILE A O 1
ATOM 696 N N . TYR A 1 89 ? -11.124 -0.462 10.511 1.00 98.62 89 TYR A N 1
ATOM 697 C CA . TYR A 1 89 ? -11.123 0.963 10.809 1.00 98.62 89 TYR A CA 1
ATOM 698 C C . TYR A 1 89 ? -10.756 1.180 12.280 1.00 98.62 89 TYR A C 1
ATOM 700 O O . TYR A 1 89 ? -11.564 0.912 13.172 1.00 98.62 89 TYR A O 1
ATOM 708 N N . PHE A 1 90 ? -9.536 1.663 12.523 1.00 98.44 90 PHE A N 1
ATOM 709 C CA . PHE A 1 90 ? -9.102 2.127 13.838 1.00 98.44 90 PHE A CA 1
ATOM 710 C C . PHE A 1 90 ? -9.627 3.543 14.074 1.00 98.44 90 PHE A C 1
ATOM 712 O O . PHE A 1 90 ? -9.357 4.432 13.265 1.00 98.44 90 PHE A O 1
ATOM 719 N N . ARG A 1 91 ? -10.339 3.758 15.181 1.00 96.62 91 ARG A N 1
ATOM 720 C CA . ARG A 1 91 ? -10.877 5.064 15.595 1.00 96.62 91 ARG A CA 1
ATOM 721 C C . ARG A 1 91 ? -10.298 5.503 16.933 1.00 96.62 91 ARG A C 1
ATOM 723 O O . ARG A 1 91 ? -10.018 4.662 17.785 1.00 96.62 91 ARG A O 1
ATOM 730 N N . ASP A 1 92 ? -10.161 6.808 17.127 1.00 95.06 92 ASP A N 1
ATOM 731 C CA . ASP A 1 92 ? -9.803 7.345 18.438 1.00 95.06 92 ASP A CA 1
ATOM 732 C C . ASP A 1 92 ? -10.965 7.130 19.427 1.00 95.06 92 ASP A C 1
ATOM 734 O O . ASP A 1 92 ? -12.128 7.022 19.025 1.00 95.06 92 ASP A O 1
ATOM 738 N N . ALA A 1 93 ? -10.658 7.031 20.725 1.00 90.00 93 ALA A N 1
ATOM 739 C CA . ALA A 1 93 ? -11.681 6.857 21.760 1.00 90.00 93 ALA A CA 1
ATOM 740 C C . ALA A 1 93 ? -12.647 8.053 21.817 1.00 90.00 93 ALA A C 1
ATOM 742 O O . ALA A 1 93 ? -13.858 7.875 21.941 1.00 90.00 93 ALA A O 1
ATOM 743 N N . GLU A 1 94 ? -12.098 9.261 21.676 1.00 91.50 94 GLU A N 1
ATOM 744 C CA . GLU A 1 94 ? -12.855 10.504 21.572 1.00 91.50 94 GLU A CA 1
ATOM 745 C C . GLU A 1 94 ? -12.990 10.899 20.093 1.00 91.50 94 GLU A C 1
ATOM 747 O O . GLU A 1 94 ? -11.967 11.121 19.428 1.00 91.50 94 GLU A O 1
ATOM 752 N N . PRO A 1 95 ? -14.223 11.014 19.560 1.00 90.56 95 PRO A N 1
ATOM 753 C CA . PRO A 1 95 ? -14.439 11.429 18.185 1.00 90.56 95 PRO A CA 1
ATOM 754 C C . PRO A 1 95 ? -13.787 12.777 17.888 1.00 90.56 95 PRO A C 1
ATOM 756 O O . PRO A 1 95 ? -13.876 13.736 18.656 1.00 90.56 95 PRO A O 1
ATOM 759 N N . ASN A 1 96 ? -13.151 12.865 16.726 1.00 92.75 96 ASN A N 1
ATOM 760 C CA . ASN A 1 96 ? -12.609 14.112 16.208 1.00 92.75 96 ASN A CA 1
ATOM 761 C C . ASN A 1 96 ? -13.155 14.414 14.816 1.00 92.75 96 ASN A C 1
ATOM 763 O O . ASN A 1 96 ? -13.727 13.563 14.137 1.00 92.75 96 ASN A O 1
ATOM 767 N N . ARG A 1 97 ? -12.917 15.645 14.355 1.00 93.44 97 ARG A N 1
ATOM 768 C CA . ARG A 1 97 ? -13.413 16.129 13.062 1.00 93.44 97 ARG A CA 1
ATOM 769 C C . ARG A 1 97 ? -13.015 15.231 11.884 1.00 93.44 97 ARG A C 1
ATOM 771 O O . ARG A 1 97 ? -13.770 15.141 10.919 1.00 93.44 97 ARG A O 1
ATOM 778 N N . ALA A 1 98 ? -11.835 14.607 11.926 1.00 93.06 98 ALA A N 1
ATOM 779 C CA . ALA A 1 98 ? -11.383 13.720 10.857 1.00 93.06 98 ALA A CA 1
ATOM 780 C C . ALA A 1 98 ? -12.210 12.431 10.827 1.00 93.06 98 ALA A C 1
ATOM 782 O O . ALA A 1 98 ? -12.687 12.047 9.762 1.00 93.06 98 ALA A O 1
ATOM 783 N N . GLN A 1 99 ? -12.430 11.821 11.995 1.00 94.56 99 GLN A N 1
ATOM 784 C CA . GLN A 1 99 ? -13.304 10.663 12.165 1.00 94.56 99 GLN A CA 1
ATOM 785 C C . GLN A 1 99 ? -14.743 10.971 11.737 1.00 94.56 99 GLN A C 1
ATOM 787 O O . GLN A 1 99 ? -15.283 10.274 10.883 1.00 94.56 99 GLN A O 1
ATOM 792 N N . GLU A 1 100 ? -15.345 12.043 12.257 1.00 95.06 100 GLU A N 1
ATOM 793 C CA . GLU A 1 100 ? -16.720 12.421 11.908 1.00 95.06 100 GLU A CA 1
ATOM 794 C C . GLU A 1 100 ? -16.875 12.626 10.399 1.00 95.06 100 GLU A C 1
ATOM 796 O O . GLU A 1 100 ? -17.806 12.109 9.779 1.00 95.06 100 GLU A O 1
ATOM 801 N N . ALA A 1 101 ? -15.941 13.349 9.777 1.00 95.50 101 ALA A N 1
ATOM 802 C CA . ALA A 1 101 ? -15.976 13.585 8.343 1.00 95.50 101 ALA A CA 1
ATOM 803 C C . ALA A 1 101 ? -15.752 12.290 7.550 1.00 95.50 101 ALA A C 1
ATOM 805 O O . ALA A 1 101 ? -16.432 12.065 6.550 1.00 95.50 101 ALA A O 1
ATOM 806 N N . PHE A 1 102 ? -14.849 11.415 7.986 1.00 97.12 102 PHE A N 1
ATOM 807 C CA . PHE A 1 102 ? -14.636 10.117 7.356 1.00 97.12 102 PHE A CA 1
ATOM 808 C C . PHE A 1 102 ? -15.905 9.255 7.389 1.00 97.12 102 PHE A C 1
ATOM 810 O O . PHE A 1 102 ? -16.343 8.765 6.347 1.00 97.12 102 PHE A O 1
ATOM 817 N N . GLU A 1 103 ? -16.545 9.127 8.549 1.00 96.12 103 GLU A N 1
ATOM 818 C CA . GLU A 1 103 ? -17.758 8.324 8.719 1.00 96.12 103 GLU A CA 1
ATOM 819 C C . GLU A 1 103 ? -18.944 8.898 7.927 1.00 96.12 103 GLU A C 1
ATOM 821 O O . GLU A 1 103 ? -19.594 8.180 7.164 1.00 96.12 103 GLU A O 1
ATOM 826 N N . THR A 1 104 ? -19.195 10.204 8.048 1.00 96.19 104 THR A N 1
ATOM 827 C CA . THR A 1 104 ? -20.379 10.857 7.459 1.00 96.19 104 THR A CA 1
ATOM 828 C C . THR A 1 104 ? -20.258 11.145 5.966 1.00 96.19 104 THR A C 1
ATOM 830 O O . THR A 1 104 ? -21.279 11.258 5.292 1.00 96.19 104 THR A O 1
ATOM 833 N N . THR A 1 105 ? -19.041 11.264 5.426 1.00 95.94 105 THR A N 1
ATOM 834 C CA . THR A 1 105 ? -18.837 11.580 4.000 1.00 95.94 105 THR A CA 1
ATOM 835 C C . THR A 1 105 ? -18.263 10.412 3.216 1.00 95.94 105 THR A C 1
ATOM 837 O O . THR A 1 105 ? -18.729 10.115 2.118 1.00 95.94 105 THR A O 1
ATOM 840 N N . THR A 1 106 ? -17.250 9.736 3.760 1.00 97.00 106 THR A N 1
ATOM 841 C CA . THR A 1 106 ? -16.503 8.722 3.017 1.00 97.00 106 THR A CA 1
ATOM 842 C C . THR A 1 106 ? -17.146 7.354 3.157 1.00 97.00 106 THR A C 1
ATOM 844 O O . THR A 1 106 ? -17.462 6.743 2.142 1.00 97.00 106 THR A O 1
ATOM 847 N N . LEU A 1 107 ? -17.424 6.900 4.381 1.00 96.38 107 LEU A N 1
ATOM 848 C CA . LEU A 1 107 ? -18.109 5.620 4.595 1.00 96.38 107 LEU A CA 1
ATOM 849 C C . LEU A 1 107 ? -19.593 5.667 4.207 1.00 96.38 107 LEU A C 1
ATOM 851 O O . LEU A 1 107 ? -20.179 4.629 3.913 1.00 96.38 107 LEU A O 1
ATOM 855 N N . ALA A 1 108 ? -20.201 6.856 4.169 1.00 95.50 108 ALA A N 1
ATOM 856 C CA . ALA A 1 108 ? -21.560 7.045 3.667 1.00 95.50 108 ALA A CA 1
ATOM 857 C C . ALA A 1 108 ? -21.656 7.019 2.129 1.00 95.50 108 ALA A C 1
ATOM 859 O O . ALA A 1 108 ? -22.755 6.878 1.590 1.00 95.50 108 ALA A O 1
ATOM 860 N N . ASN A 1 109 ? -20.534 7.148 1.411 1.00 96.94 109 ASN A N 1
ATOM 861 C CA . ASN A 1 109 ? -20.524 7.157 -0.048 1.00 96.94 109 ASN A CA 1
ATOM 862 C C . ASN A 1 109 ? -20.983 5.801 -0.619 1.00 96.94 109 ASN A C 1
ATOM 864 O O . ASN A 1 109 ? -20.472 4.754 -0.229 1.00 96.94 109 ASN A O 1
ATOM 868 N N . ALA A 1 110 ? -21.917 5.822 -1.576 1.00 95.81 110 ALA A N 1
ATOM 869 C CA . ALA A 1 110 ? -22.531 4.610 -2.122 1.00 95.81 110 ALA A CA 1
ATOM 870 C C . ALA A 1 110 ? -21.521 3.636 -2.755 1.00 95.81 110 ALA A C 1
ATOM 872 O O . ALA A 1 110 ? -21.584 2.443 -2.470 1.00 95.81 110 ALA A O 1
ATOM 873 N N . LYS A 1 111 ? -20.553 4.136 -3.538 1.00 95.56 111 LYS A N 1
ATOM 874 C CA . LYS A 1 111 ? -19.516 3.294 -4.161 1.00 95.56 111 LYS A CA 1
ATOM 875 C C . LYS A 1 111 ? -18.604 2.663 -3.112 1.00 95.56 111 LYS A C 1
ATOM 877 O O . LYS A 1 111 ? -18.297 1.482 -3.200 1.00 95.56 111 LYS A O 1
ATOM 882 N N . VAL A 1 112 ? -18.215 3.424 -2.085 1.00 97.75 112 VAL A N 1
ATOM 883 C CA . VAL A 1 112 ? -17.416 2.886 -0.971 1.00 97.75 112 VAL A CA 1
ATOM 884 C C . VAL A 1 112 ? -18.188 1.792 -0.236 1.00 97.75 112 VAL A C 1
ATOM 886 O O . VAL A 1 112 ? -17.622 0.744 0.055 1.00 97.75 112 VAL A O 1
ATOM 889 N N . ARG A 1 113 ? -19.484 1.994 0.035 1.00 97.06 113 ARG A N 1
ATOM 890 C CA . ARG A 1 113 ? -20.332 0.973 0.673 1.00 97.06 1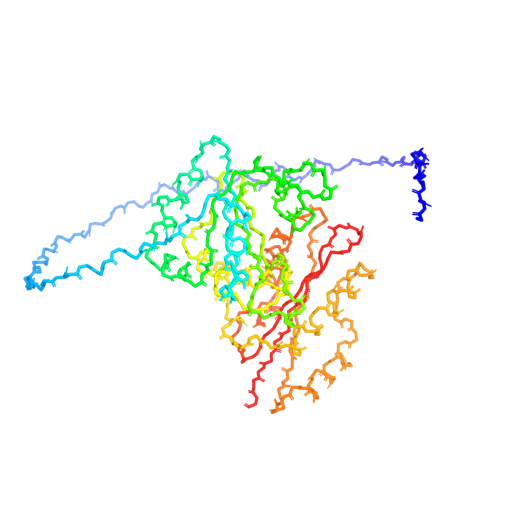13 ARG A CA 1
ATOM 891 C C . ARG A 1 113 ? -20.422 -0.294 -0.169 1.00 97.06 113 ARG A C 1
ATOM 893 O O . ARG A 1 113 ? -20.245 -1.375 0.379 1.00 97.06 113 ARG A O 1
ATOM 900 N N . GLU A 1 114 ? -20.649 -0.157 -1.472 1.00 96.50 114 GLU A N 1
ATOM 901 C CA . GLU A 1 114 ? -20.667 -1.275 -2.421 1.00 96.50 114 GLU A CA 1
ATOM 902 C C . GLU A 1 114 ? -19.336 -2.045 -2.416 1.00 96.50 114 GLU A C 1
ATOM 904 O O . GLU A 1 114 ? -19.327 -3.269 -2.312 1.00 96.50 114 GLU A O 1
ATOM 909 N N . ASP A 1 115 ? -18.196 -1.351 -2.450 1.00 96.88 115 ASP A N 1
ATOM 910 C CA . ASP A 1 115 ? -16.887 -2.010 -2.400 1.00 96.88 115 ASP A CA 1
ATOM 911 C C . ASP A 1 115 ? -16.637 -2.711 -1.063 1.00 96.88 115 ASP A C 1
ATOM 913 O O . ASP A 1 115 ? -16.138 -3.838 -1.039 1.00 96.88 115 ASP A O 1
ATOM 917 N N . LEU A 1 116 ? -17.025 -2.087 0.053 1.00 98.06 116 LEU A N 1
ATOM 918 C CA . LEU A 1 116 ? -16.889 -2.667 1.389 1.00 98.06 116 LEU A CA 1
ATOM 919 C C . LEU A 1 116 ? -17.725 -3.939 1.568 1.00 98.06 116 LEU A C 1
ATOM 921 O O . LEU A 1 116 ? -17.349 -4.783 2.377 1.00 98.06 116 LEU A O 1
ATOM 925 N N . GLN A 1 117 ? -18.786 -4.155 0.782 1.00 96.94 117 GLN A N 1
ATOM 92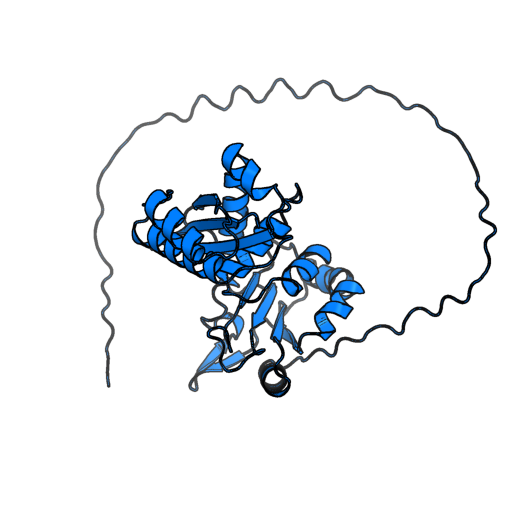6 C CA . GLN A 1 117 ? -19.527 -5.422 0.802 1.00 96.94 117 GLN A CA 1
ATOM 927 C C . GLN A 1 117 ? -18.694 -6.630 0.370 1.00 96.94 117 GLN A C 1
ATOM 929 O O . GLN A 1 117 ? -19.127 -7.755 0.608 1.00 96.94 117 GLN A O 1
ATOM 934 N N . LYS A 1 118 ? -17.508 -6.430 -0.221 1.00 97.31 118 LYS A N 1
ATOM 935 C CA . LYS A 1 118 ? -16.547 -7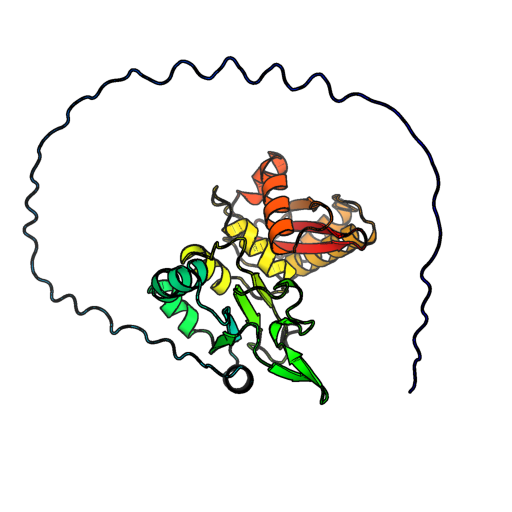.492 -0.564 1.00 97.31 118 LYS A CA 1
ATOM 936 C C . LYS A 1 118 ? -15.656 -7.880 0.626 1.00 97.31 118 LYS A C 1
ATOM 938 O O . LYS A 1 118 ? -15.076 -8.961 0.638 1.00 97.31 118 LYS A O 1
ATOM 943 N N . TYR A 1 119 ? -15.637 -7.073 1.689 1.00 98.62 119 TYR A N 1
ATOM 944 C CA . TYR A 1 119 ? -14.781 -7.229 2.871 1.00 98.62 119 TYR A CA 1
ATOM 945 C C . TYR A 1 119 ? -15.584 -7.603 4.114 1.00 98.62 119 TYR A C 1
ATOM 947 O O . TYR A 1 119 ? -16.729 -7.179 4.262 1.00 98.62 119 TYR A O 1
ATOM 955 N N . VAL A 1 120 ? -14.989 -8.360 5.031 1.00 98.75 120 VAL A N 1
ATOM 956 C CA . VAL A 1 120 ? -15.476 -8.333 6.415 1.00 98.75 120 VAL A CA 1
ATOM 957 C C . VAL A 1 120 ? -14.957 -7.040 7.028 1.00 98.75 120 VAL A C 1
ATOM 959 O O . VAL A 1 120 ? -13.766 -6.758 6.933 1.00 98.75 120 VAL A O 1
ATOM 962 N N . VAL A 1 121 ? -15.837 -6.221 7.598 1.00 98.75 121 VAL A N 1
ATOM 963 C CA . VAL A 1 121 ? -15.476 -4.887 8.091 1.00 98.75 121 VAL A CA 1
ATOM 964 C C . VAL A 1 121 ? -15.608 -4.806 9.610 1.00 98.75 121 VAL A C 1
ATOM 966 O O . VAL A 1 121 ? -16.588 -5.277 10.185 1.00 98.75 121 VAL A O 1
ATOM 969 N N . VAL A 1 122 ? -14.640 -4.178 10.272 1.00 98.75 122 VAL A N 1
ATOM 970 C CA . VAL A 1 122 ? -14.654 -3.970 11.726 1.00 98.75 122 VAL A CA 1
ATOM 971 C C . VAL A 1 122 ? -14.268 -2.536 12.080 1.00 98.75 122 VAL A C 1
ATOM 973 O O . VAL A 1 122 ? -13.395 -1.947 11.440 1.00 98.75 122 VAL A O 1
ATOM 976 N N . ARG A 1 123 ? -14.926 -1.965 13.095 1.00 98.12 123 ARG A N 1
ATOM 977 C CA . ARG A 1 123 ? -14.542 -0.692 13.723 1.00 98.12 123 ARG A CA 1
ATOM 978 C C . ARG A 1 123 ? -14.057 -0.967 15.132 1.00 98.12 123 ARG A C 1
ATOM 980 O O . ARG A 1 123 ? -14.821 -1.469 15.946 1.00 98.12 123 ARG A O 1
ATOM 987 N N . VAL A 1 124 ? -12.823 -0.592 15.429 1.00 98.00 124 VAL A N 1
ATOM 988 C CA . VAL A 1 124 ? -12.204 -0.825 16.740 1.00 98.00 124 VAL A CA 1
ATOM 989 C C . VAL A 1 124 ? -11.530 0.434 17.246 1.00 98.00 124 VAL A C 1
ATOM 991 O O . VAL A 1 124 ? -11.060 1.254 16.457 1.00 98.00 124 VAL A O 1
ATOM 994 N N . SER A 1 125 ? -11.488 0.599 18.566 1.00 97.56 125 SER A N 1
ATOM 995 C CA . SER A 1 125 ? -10.714 1.681 19.175 1.00 97.56 125 SER A CA 1
ATOM 996 C C . SER A 1 125 ? -9.214 1.478 18.921 1.00 97.56 125 SER A C 1
ATOM 998 O O . SER A 1 125 ? -8.736 0.345 18.881 1.00 97.56 125 SER A O 1
ATOM 1000 N N . VAL A 1 126 ? -8.443 2.560 18.814 1.00 97.38 126 VAL A N 1
ATOM 1001 C CA . VAL A 1 126 ? -6.969 2.516 18.907 1.00 97.38 126 VAL A CA 1
ATOM 1002 C C . VAL A 1 126 ? -6.493 1.966 20.260 1.00 97.38 126 VAL A C 1
ATOM 1004 O O . VAL A 1 126 ? -5.376 1.466 20.362 1.00 97.38 126 VAL A O 1
ATOM 1007 N N . ASP A 1 127 ? -7.355 2.004 21.278 1.00 97.62 127 ASP A N 1
ATOM 1008 C CA . ASP A 1 127 ? -7.107 1.446 22.610 1.00 97.62 127 ASP A CA 1
ATOM 1009 C C . ASP A 1 127 ? -7.655 0.021 22.790 1.00 97.62 127 ASP A C 1
ATOM 1011 O O . ASP A 1 127 ? -7.609 -0.517 23.896 1.00 97.62 127 ASP A O 1
ATOM 1015 N N . GLU A 1 128 ? -8.174 -0.603 21.724 1.00 97.38 128 GLU A N 1
ATOM 1016 C CA . GLU A 1 128 ? -8.655 -1.988 21.755 1.00 97.38 128 GLU A CA 1
ATOM 1017 C C . GLU A 1 128 ? -7.538 -2.922 22.225 1.00 97.38 128 GLU A C 1
ATOM 1019 O O . GLU A 1 128 ? -6.454 -2.947 21.638 1.00 97.38 128 GLU A O 1
ATOM 1024 N N . MET A 1 129 ? -7.802 -3.704 23.271 1.00 97.81 129 MET A N 1
ATOM 1025 C CA . MET A 1 129 ? -6.831 -4.631 23.849 1.00 97.81 129 MET A CA 1
ATOM 1026 C C . MET A 1 129 ? -7.041 -6.039 23.298 1.00 97.81 129 MET A C 1
ATOM 1028 O O . MET A 1 129 ? -8.163 -6.533 23.233 1.00 97.81 129 MET A O 1
ATOM 1032 N N . ILE A 1 130 ? -5.947 -6.707 22.948 1.00 96.69 130 ILE A N 1
ATOM 1033 C CA . ILE A 1 130 ? -5.936 -8.118 22.559 1.00 96.69 130 ILE A CA 1
ATOM 1034 C C . ILE A 1 130 ? -4.963 -8.905 23.431 1.00 96.69 130 ILE A C 1
ATOM 1036 O O . ILE A 1 130 ? -3.972 -8.366 23.932 1.00 96.69 130 ILE A O 1
ATOM 1040 N N . ASP A 1 131 ? -5.235 -10.199 23.575 1.00 96.44 131 ASP A N 1
ATOM 1041 C CA . ASP A 1 131 ? -4.300 -11.140 24.178 1.00 96.44 131 ASP A CA 1
ATOM 1042 C C . ASP A 1 131 ? -3.351 -11.703 23.115 1.00 96.44 131 ASP A C 1
ATOM 1044 O O . ASP A 1 131 ? -3.793 -12.269 22.112 1.00 96.44 131 ASP A O 1
ATOM 1048 N N . VAL A 1 132 ? -2.048 -11.543 23.334 1.00 93.81 132 VAL A N 1
ATOM 1049 C CA . VAL A 1 132 ? -0.996 -12.169 22.529 1.00 93.81 132 VAL A CA 1
ATOM 1050 C C . VAL A 1 132 ? -0.061 -12.897 23.480 1.00 93.81 132 VAL A C 1
ATOM 1052 O O . VAL A 1 132 ? 0.632 -12.268 24.280 1.00 93.81 132 VAL A O 1
ATOM 1055 N N . ASP A 1 133 ? -0.075 -14.228 23.417 1.00 93.81 133 ASP A N 1
ATOM 1056 C CA . ASP A 1 133 ? 0.703 -15.116 24.288 1.00 93.81 133 ASP A CA 1
ATOM 1057 C C . ASP A 1 133 ? 0.511 -14.829 25.794 1.00 93.81 133 ASP A C 1
ATOM 1059 O O . ASP A 1 133 ? 1.465 -14.833 26.578 1.00 93.81 133 ASP A O 1
ATOM 1063 N N . GLY A 1 134 ? -0.729 -14.550 26.217 1.00 95.44 134 GLY A N 1
ATOM 1064 C CA . GLY A 1 134 ? -1.079 -14.239 27.606 1.00 95.44 134 GLY A CA 1
ATOM 1065 C C . GLY A 1 134 ? -0.735 -12.812 28.038 1.00 95.44 134 GLY A C 1
ATOM 1066 O O . GLY A 1 134 ? -0.830 -12.487 29.226 1.00 95.44 134 GLY A O 1
ATOM 1067 N N . LYS A 1 135 ? -0.297 -11.954 27.107 1.00 96.50 135 LYS A N 1
ATOM 1068 C CA . LYS A 1 135 ? -0.023 -10.539 27.355 1.00 96.50 135 LYS A CA 1
ATOM 1069 C C . LYS A 1 135 ? -1.071 -9.670 26.674 1.00 96.50 135 LYS A C 1
ATOM 1071 O O . LYS A 1 135 ? -1.240 -9.713 25.460 1.00 96.50 135 LYS A O 1
ATOM 1076 N N . GLN A 1 136 ? -1.682 -8.796 27.464 1.00 97.88 136 GLN A N 1
ATOM 1077 C CA . GLN A 1 136 ? -2.558 -7.747 26.961 1.00 97.88 136 GLN A CA 1
ATOM 1078 C C . GLN A 1 136 ? -1.725 -6.649 26.289 1.00 97.88 136 GLN A C 1
ATOM 1080 O O . GLN A 1 136 ? -0.865 -6.031 26.926 1.00 97.88 136 GLN A O 1
ATOM 1085 N N . ILE A 1 137 ? -1.974 -6.410 25.005 1.00 97.81 137 ILE A N 1
ATOM 1086 C CA . ILE A 1 137 ? -1.401 -5.299 24.236 1.00 97.81 137 ILE A CA 1
ATOM 1087 C C . ILE A 1 137 ? -2.514 -4.573 23.482 1.00 97.81 137 ILE A C 1
ATOM 1089 O O . ILE A 1 137 ? -3.538 -5.182 23.176 1.00 97.81 137 ILE A O 1
ATOM 1093 N N . ARG A 1 138 ? -2.316 -3.295 23.141 1.00 98.00 138 ARG A N 1
ATOM 1094 C CA . ARG A 1 138 ? -3.225 -2.629 22.202 1.00 98.00 138 ARG A CA 1
ATOM 1095 C C . ARG A 1 138 ? -3.081 -3.289 20.835 1.00 98.00 138 ARG A C 1
ATOM 1097 O O . ARG A 1 138 ? -1.958 -3.507 20.379 1.00 98.00 138 ARG A O 1
ATOM 1104 N N . LEU A 1 139 ? -4.195 -3.576 20.168 1.00 98.19 139 LEU A N 1
ATOM 1105 C CA . LEU A 1 139 ? -4.224 -4.181 18.838 1.00 98.19 139 LEU A CA 1
ATOM 1106 C C . LEU A 1 139 ? -3.349 -3.397 17.858 1.00 98.19 139 LEU A C 1
ATOM 1108 O O . LEU A 1 139 ? -2.559 -3.991 17.131 1.00 98.19 139 LEU A O 1
ATOM 1112 N N . ILE A 1 140 ? -3.438 -2.066 17.887 1.00 98.31 140 ILE A N 1
ATOM 1113 C CA . ILE A 1 140 ? -2.666 -1.190 17.001 1.00 98.31 140 ILE A CA 1
ATOM 1114 C C . ILE A 1 140 ? -1.151 -1.199 17.283 1.00 98.31 140 ILE A C 1
ATOM 1116 O O . ILE A 1 140 ? -0.369 -0.885 16.391 1.00 98.31 140 ILE A O 1
ATOM 1120 N N . ASP A 1 141 ? -0.726 -1.594 18.489 1.00 98.06 141 ASP A N 1
ATOM 1121 C CA . ASP A 1 141 ? 0.692 -1.728 18.860 1.00 98.06 141 ASP A CA 1
ATOM 1122 C C . ASP A 1 141 ? 1.275 -3.098 18.477 1.00 98.06 141 ASP A C 1
ATOM 1124 O O . ASP A 1 141 ? 2.477 -3.337 18.635 1.00 98.06 141 ASP A O 1
ATOM 1128 N N . HIS A 1 142 ? 0.448 -4.027 17.988 1.00 98.00 142 HIS A N 1
ATOM 1129 C CA . HIS A 1 142 ? 0.940 -5.295 17.468 1.00 98.00 142 HIS A CA 1
ATOM 1130 C C . HIS A 1 142 ? 1.843 -5.046 16.250 1.00 98.00 142 HIS A C 1
ATOM 1132 O O . HIS A 1 142 ? 1.516 -4.248 15.374 1.00 98.00 142 HIS A O 1
ATOM 1138 N N . GLY A 1 143 ? 2.966 -5.769 16.149 1.00 97.12 143 GLY A N 1
ATOM 1139 C CA . GLY A 1 143 ? 4.002 -5.511 15.136 1.00 97.12 143 GLY A CA 1
ATOM 1140 C C . GLY A 1 143 ? 3.508 -5.539 13.683 1.00 97.12 143 GLY A C 1
ATOM 1141 O O . GLY A 1 143 ? 4.053 -4.835 12.839 1.00 97.12 143 GLY A O 1
ATOM 1142 N N . ALA A 1 144 ? 2.435 -6.285 13.400 1.00 97.44 144 ALA A N 1
ATOM 1143 C CA . ALA A 1 144 ? 1.791 -6.302 12.082 1.00 97.44 144 ALA A CA 1
ATOM 1144 C C . ALA A 1 144 ? 1.193 -4.940 11.667 1.00 97.44 144 ALA A C 1
ATOM 1146 O O . ALA A 1 144 ? 1.083 -4.659 10.478 1.00 97.44 144 ALA A O 1
ATOM 1147 N N . PHE A 1 145 ? 0.834 -4.086 12.630 1.00 98.44 145 PHE A N 1
ATOM 1148 C CA . PHE A 1 145 ? 0.268 -2.754 12.405 1.00 98.44 145 PHE A CA 1
ATOM 1149 C C . PHE A 1 145 ? 1.287 -1.631 12.634 1.00 98.44 145 PHE A C 1
ATOM 1151 O O . PHE A 1 145 ? 0.894 -0.476 12.758 1.00 98.44 145 PHE A O 1
ATOM 1158 N N . ALA A 1 146 ? 2.593 -1.926 12.658 1.00 97.69 146 ALA A N 1
ATOM 1159 C CA . ALA A 1 146 ? 3.626 -0.924 12.940 1.00 97.69 146 ALA A CA 1
ATOM 1160 C C . ALA A 1 146 ? 3.535 0.324 12.034 1.00 97.69 146 ALA A C 1
ATOM 1162 O O . ALA A 1 146 ? 3.729 1.442 12.510 1.00 97.69 146 ALA A O 1
ATOM 1163 N N . GLU A 1 147 ? 3.165 0.157 10.758 1.00 97.81 147 GLU A N 1
ATOM 1164 C CA . GLU A 1 147 ? 2.991 1.268 9.804 1.00 97.81 147 GLU A CA 1
ATOM 1165 C C . GLU A 1 147 ? 1.763 2.158 10.094 1.00 97.81 147 GLU A C 1
ATOM 1167 O O . GLU A 1 147 ? 1.650 3.247 9.534 1.00 97.81 147 GLU A O 1
ATOM 1172 N N . MET A 1 148 ? 0.861 1.752 10.998 1.00 98.00 148 MET A N 1
ATOM 1173 C CA . MET A 1 148 ? -0.203 2.624 11.516 1.00 98.00 148 MET A CA 1
ATOM 1174 C C . MET A 1 148 ? 0.326 3.658 12.518 1.00 98.00 148 MET A C 1
ATOM 1176 O O . MET A 1 148 ? -0.347 4.653 12.780 1.00 98.00 148 MET A O 1
ATOM 1180 N N . GLY A 1 149 ? 1.505 3.439 13.113 1.00 95.75 149 GLY A N 1
ATOM 1181 C CA . GLY A 1 149 ? 2.124 4.379 14.053 1.00 95.75 149 GLY A CA 1
ATOM 1182 C C . GLY A 1 149 ? 1.290 4.680 15.305 1.00 95.75 149 GLY A C 1
ATOM 1183 O O . GLY A 1 149 ? 1.472 5.730 15.914 1.00 95.75 149 GLY A O 1
ATOM 1184 N N . GLY A 1 150 ? 0.353 3.799 15.676 1.00 95.88 150 GLY A N 1
ATOM 1185 C CA . GLY A 1 150 ? -0.568 4.029 16.794 1.00 95.88 150 GLY A CA 1
ATOM 1186 C C . GLY A 1 150 ? -1.667 5.063 16.515 1.00 95.88 150 GLY A C 1
ATOM 1187 O O . GLY A 1 150 ? -2.304 5.526 17.458 1.00 95.88 150 GLY A O 1
ATOM 1188 N N . HIS A 1 151 ? -1.890 5.443 15.255 1.00 96.06 151 HIS A N 1
ATOM 1189 C CA . HIS A 1 151 ? -2.902 6.424 14.861 1.00 96.06 151 HIS A CA 1
ATOM 1190 C C . HIS A 1 151 ? -4.172 5.766 14.313 1.00 96.06 151 HIS A C 1
ATOM 1192 O O . HIS A 1 151 ? -4.106 4.739 13.635 1.00 96.06 151 HIS A O 1
ATOM 1198 N N . GLN A 1 152 ? -5.327 6.407 14.515 1.00 97.25 152 GLN A N 1
ATOM 1199 C CA . GLN A 1 152 ? -6.549 6.063 13.782 1.00 97.25 152 GLN A CA 1
ATOM 1200 C C . GLN A 1 152 ? -6.307 6.005 12.261 1.00 97.25 152 GLN A C 1
ATOM 1202 O O . GLN A 1 152 ? -5.446 6.703 11.718 1.00 97.25 152 GLN A O 1
ATOM 1207 N N . GLY A 1 153 ? -7.078 5.180 11.558 1.00 97.94 153 GLY A N 1
ATOM 1208 C CA . GLY A 1 153 ? -6.953 5.001 10.115 1.00 97.94 153 GLY A CA 1
ATOM 1209 C C . GLY A 1 153 ? -7.417 3.633 9.638 1.00 97.94 153 GLY A C 1
ATOM 1210 O O . GLY A 1 153 ? -8.199 2.959 10.306 1.00 97.94 153 GLY A O 1
ATOM 1211 N N . ILE A 1 154 ? -6.953 3.229 8.457 1.00 98.69 154 ILE A N 1
ATOM 1212 C CA . ILE A 1 154 ? -7.418 2.016 7.776 1.00 98.69 154 ILE A CA 1
ATOM 1213 C C . ILE A 1 154 ? -6.290 0.991 7.704 1.00 98.69 154 ILE A C 1
ATOM 1215 O O . ILE A 1 154 ? -5.193 1.315 7.255 1.00 98.69 154 ILE A O 1
ATOM 1219 N N . ALA A 1 155 ? -6.583 -0.259 8.055 1.00 98.81 155 ALA A N 1
ATOM 1220 C CA . ALA A 1 155 ? -5.734 -1.401 7.739 1.00 98.81 155 ALA A CA 1
ATOM 1221 C C . ALA A 1 155 ? -6.533 -2.496 7.018 1.00 98.81 155 ALA A C 1
ATOM 1223 O O . ALA A 1 155 ? -7.744 -2.612 7.203 1.00 98.81 155 ALA A O 1
ATOM 1224 N N . ILE A 1 156 ? -5.863 -3.302 6.192 1.00 98.88 156 ILE A N 1
ATOM 1225 C CA . ILE A 1 156 ? -6.472 -4.455 5.510 1.00 98.88 156 ILE A CA 1
ATOM 1226 C C . ILE A 1 156 ? -5.599 -5.687 5.733 1.00 98.88 156 ILE A C 1
ATOM 1228 O O . ILE A 1 156 ? -4.386 -5.623 5.525 1.00 98.88 156 ILE A O 1
ATOM 1232 N N . VAL A 1 157 ? -6.223 -6.795 6.136 1.00 98.88 157 VAL A N 1
ATOM 1233 C CA . VAL A 1 157 ? -5.585 -8.108 6.310 1.00 98.88 157 VAL A CA 1
ATOM 1234 C C . VAL A 1 157 ? -6.107 -9.070 5.251 1.00 98.88 157 VAL A C 1
ATOM 1236 O O . VAL A 1 157 ? -7.317 -9.135 5.021 1.00 98.88 157 VAL A O 1
ATOM 1239 N N . ASP A 1 158 ? -5.206 -9.812 4.615 1.00 98.62 158 ASP A N 1
ATOM 1240 C CA . ASP A 1 158 ? -5.568 -10.773 3.575 1.00 98.62 158 ASP A CA 1
ATOM 1241 C C . ASP A 1 158 ? -5.975 -12.129 4.172 1.00 98.62 158 ASP A C 1
ATOM 1243 O O . ASP A 1 158 ? -5.252 -12.696 4.986 1.00 98.62 158 ASP A O 1
ATOM 1247 N N . TYR A 1 159 ? -7.135 -12.648 3.769 1.00 98.56 159 TYR A N 1
ATOM 1248 C CA . TYR A 1 159 ? -7.597 -14.006 4.080 1.00 98.56 159 TYR A CA 1
ATOM 1249 C C . TYR A 1 159 ? -8.244 -14.682 2.854 1.00 98.56 159 TYR A C 1
ATOM 1251 O O . TYR A 1 159 ? -9.087 -15.562 3.013 1.00 98.56 159 TYR A O 1
ATOM 1259 N N . LEU A 1 160 ? -7.903 -14.254 1.631 1.00 97.06 160 LEU A N 1
ATOM 1260 C CA . LEU A 1 160 ? -8.531 -14.758 0.402 1.00 97.06 160 LEU A CA 1
ATOM 1261 C C .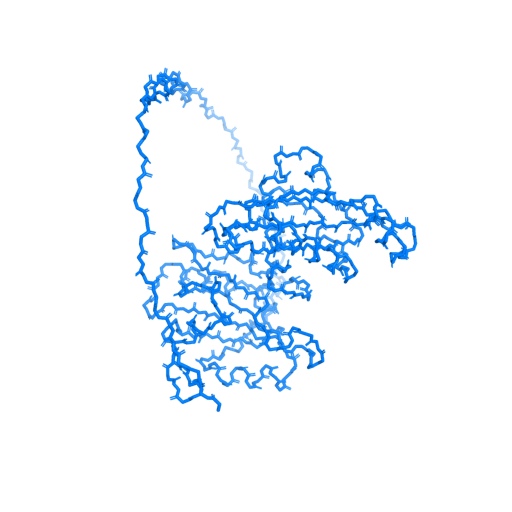 LEU A 1 160 ? -8.118 -16.196 0.068 1.00 97.06 160 LEU A C 1
ATOM 1263 O O . LEU A 1 160 ? -8.971 -17.020 -0.255 1.00 97.06 160 LEU A O 1
ATOM 1267 N N . ASP A 1 161 ? -6.822 -16.500 0.152 1.00 96.94 161 ASP A N 1
ATOM 1268 C CA . ASP A 1 161 ? -6.274 -17.824 -0.155 1.00 96.94 161 ASP A CA 1
ATOM 1269 C C . ASP A 1 161 ? -5.336 -18.286 0.958 1.00 96.94 161 ASP A C 1
ATOM 1271 O O . ASP A 1 161 ? -4.271 -17.708 1.158 1.00 96.94 161 ASP A O 1
ATOM 1275 N N . ALA A 1 162 ? -5.707 -19.363 1.654 1.00 96.75 162 ALA A N 1
ATOM 1276 C CA . ALA A 1 162 ? -4.915 -19.966 2.727 1.00 96.75 162 ALA A CA 1
ATOM 1277 C C . ALA A 1 162 ? -3.533 -20.481 2.282 1.00 96.75 162 ALA A C 1
ATOM 1279 O O . ALA A 1 162 ? -2.694 -20.766 3.137 1.00 96.75 162 ALA A O 1
ATOM 1280 N N . ASN A 1 163 ? -3.295 -20.609 0.973 1.00 96.56 163 ASN A N 1
ATOM 1281 C CA . ASN A 1 163 ? -2.008 -21.008 0.405 1.00 9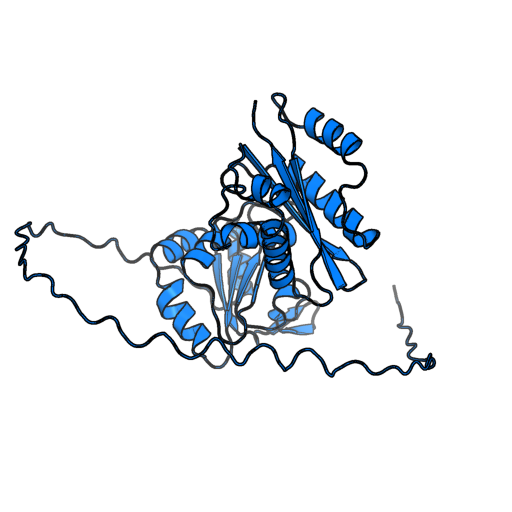6.56 163 ASN A CA 1
ATOM 1282 C C . ASN A 1 163 ? -1.153 -19.818 -0.063 1.00 96.56 163 ASN A C 1
ATOM 1284 O O . ASN A 1 163 ? 0.005 -20.030 -0.425 1.00 96.56 163 ASN A O 1
ATOM 1288 N N . SER A 1 164 ? -1.694 -18.594 -0.072 1.00 95.19 164 SER A N 1
ATOM 1289 C CA . SER A 1 164 ? -0.937 -17.393 -0.436 1.00 95.19 164 SER A CA 1
ATOM 1290 C C . SER A 1 164 ? 0.054 -17.028 0.671 1.00 95.19 164 SER A C 1
ATOM 1292 O O . SER A 1 164 ? -0.245 -17.125 1.863 1.00 95.19 164 SER A O 1
ATOM 1294 N N . GLU A 1 165 ? 1.232 -16.532 0.287 1.00 95.25 165 GLU A N 1
ATOM 1295 C CA . GLU A 1 165 ? 2.230 -15.997 1.225 1.00 95.25 165 GLU A CA 1
ATOM 1296 C C . GLU A 1 165 ? 1.717 -14.758 1.982 1.00 95.25 165 GLU A C 1
ATOM 1298 O O . GLU A 1 165 ? 2.275 -14.366 3.008 1.00 95.25 165 GLU A O 1
ATOM 1303 N N . HIS A 1 166 ? 0.644 -14.136 1.489 1.00 96.31 166 HIS A N 1
ATOM 1304 C CA . HIS A 1 166 ? 0.011 -12.975 2.104 1.00 96.31 166 HIS A CA 1
ATOM 1305 C C . HIS A 1 166 ? -1.077 -13.347 3.116 1.00 96.31 166 HIS A C 1
ATOM 1307 O O . HIS A 1 166 ? -1.544 -12.473 3.847 1.00 96.31 166 HIS A O 1
ATOM 1313 N N . TYR A 1 167 ? -1.462 -14.623 3.221 1.00 98.12 167 TYR A N 1
ATOM 1314 C CA . TYR A 1 167 ? -2.537 -15.042 4.114 1.00 98.12 167 TYR A CA 1
ATOM 1315 C C . TYR A 1 167 ? -2.246 -14.694 5.581 1.00 98.12 167 TYR A C 1
ATOM 1317 O O . TYR A 1 167 ? -1.204 -15.029 6.149 1.00 98.12 167 TYR A O 1
ATOM 1325 N N . GLY A 1 168 ? -3.194 -14.005 6.211 1.00 98.06 168 GLY A N 1
ATOM 1326 C CA . GLY A 1 168 ? -3.093 -13.482 7.569 1.00 98.06 168 GLY A CA 1
ATOM 1327 C C . GLY A 1 168 ? -2.165 -12.276 7.733 1.00 98.06 168 GLY A C 1
ATOM 1328 O O . GLY A 1 168 ? -1.954 -11.850 8.869 1.00 98.06 168 GLY A O 1
ATOM 1329 N N . GLN A 1 169 ? -1.616 -11.716 6.650 1.00 98.50 169 GLN A N 1
ATOM 1330 C CA . GLN A 1 169 ? -0.729 -10.552 6.695 1.00 98.50 169 GLN A CA 1
ATOM 1331 C C . GLN A 1 169 ? -1.503 -9.245 6.525 1.00 98.50 169 GLN A C 1
ATOM 1333 O O . GLN A 1 169 ? -2.489 -9.168 5.790 1.00 98.50 169 GLN A O 1
ATOM 1338 N N . VAL A 1 170 ? -1.020 -8.182 7.173 1.00 98.69 170 VAL A N 1
ATOM 1339 C CA . VAL A 1 170 ? -1.470 -6.814 6.887 1.00 98.69 170 VAL A CA 1
ATOM 1340 C C . VAL A 1 170 ? -0.909 -6.410 5.525 1.00 98.69 170 VAL A C 1
ATOM 1342 O O . VAL A 1 170 ? 0.298 -6.248 5.365 1.00 98.69 170 VAL A O 1
ATOM 1345 N N . VAL A 1 171 ? -1.789 -6.238 4.542 1.00 98.69 171 VAL A N 1
ATOM 1346 C CA . VAL A 1 171 ? -1.447 -5.895 3.150 1.00 98.69 171 VAL A CA 1
ATOM 1347 C C . VAL A 1 171 ? -1.733 -4.427 2.822 1.00 98.69 171 VAL A C 1
ATOM 1349 O O . VAL A 1 171 ? -1.441 -3.939 1.730 1.00 98.69 171 VAL A O 1
ATOM 1352 N N . SER A 1 172 ? -2.321 -3.674 3.749 1.00 98.69 172 SER A N 1
ATOM 1353 C CA . SER A 1 172 ? -2.494 -2.222 3.638 1.00 98.69 172 SER A CA 1
ATOM 1354 C C . SER A 1 172 ? -2.541 -1.580 5.019 1.00 98.69 172 SER A C 1
ATOM 1356 O O . SER A 1 172 ? -3.200 -2.112 5.909 1.00 98.69 172 SER A O 1
ATOM 1358 N N . ALA A 1 173 ? -1.872 -0.438 5.178 1.00 98.50 173 ALA A N 1
ATOM 1359 C CA . ALA A 1 173 ? -1.855 0.361 6.400 1.00 98.50 173 ALA A CA 1
ATOM 1360 C C . ALA A 1 173 ? -1.803 1.849 6.024 1.00 98.50 173 ALA A C 1
ATOM 1362 O O . ALA A 1 173 ? -0.846 2.321 5.413 1.00 98.50 173 ALA A O 1
ATOM 1363 N N . PHE A 1 174 ? -2.866 2.571 6.356 1.00 98.19 174 PHE A N 1
ATOM 1364 C CA . PHE A 1 174 ? -3.109 3.947 5.947 1.00 98.19 174 PHE A CA 1
ATOM 1365 C C . PHE A 1 174 ? -3.559 4.764 7.168 1.00 98.19 174 PHE A C 1
ATOM 1367 O O . PHE A 1 174 ? -4.766 4.940 7.387 1.00 98.19 174 PHE A O 1
ATOM 1374 N N . PRO A 1 175 ? -2.613 5.240 8.000 1.00 97.56 175 PRO A N 1
ATOM 1375 C CA . PRO A 1 175 ? -2.936 6.086 9.142 1.00 97.56 175 PRO A CA 1
ATOM 1376 C C . PRO A 1 175 ? -3.467 7.448 8.686 1.00 97.56 175 PRO A C 1
ATOM 1378 O O . PRO A 1 175 ? -3.011 8.023 7.694 1.00 97.56 175 PRO A O 1
ATOM 1381 N N . PHE A 1 176 ? -4.416 7.998 9.434 1.00 95.81 176 PHE A N 1
ATOM 1382 C CA . PHE A 1 176 ? -4.847 9.383 9.271 1.00 95.81 176 PHE A CA 1
ATOM 1383 C C . PHE A 1 176 ? -3.742 10.322 9.756 1.00 95.81 176 PHE A C 1
ATOM 1385 O O . PHE A 1 176 ? -3.023 10.029 10.712 1.00 95.81 176 PHE A O 1
ATOM 1392 N N . ARG A 1 177 ? -3.592 11.479 9.105 1.00 85.50 177 ARG A N 1
ATOM 1393 C CA . ARG A 1 177 ? -2.484 12.402 9.390 1.00 85.50 177 ARG A CA 1
ATOM 1394 C C . ARG A 1 177 ? -2.965 13.789 9.721 1.00 85.50 177 ARG A C 1
ATOM 1396 O O . ARG A 1 177 ? -3.709 14.363 8.937 1.00 85.50 177 ARG A O 1
ATOM 1403 N N . GLN A 1 178 ? -2.474 14.362 10.819 1.00 79.69 178 GLN A N 1
ATOM 1404 C CA . GLN A 1 178 ? -2.665 15.783 11.156 1.00 79.69 178 GLN A CA 1
ATOM 1405 C C . GLN A 1 178 ? -4.139 16.244 11.062 1.00 79.69 178 GLN A C 1
ATOM 1407 O O . GLN A 1 178 ? -4.429 17.341 10.594 1.00 79.69 178 GLN A O 1
ATOM 1412 N N . GLY A 1 179 ? -5.088 15.384 11.451 1.00 74.69 179 GLY A N 1
ATOM 1413 C CA . GLY A 1 179 ? -6.525 15.676 11.351 1.00 74.69 179 GLY A CA 1
ATOM 1414 C C . GLY A 1 179 ? -7.120 15.589 9.935 1.00 74.69 179 GLY A C 1
ATOM 1415 O O . GLY A 1 179 ? -8.251 16.023 9.719 1.00 74.69 179 GLY A O 1
ATOM 1416 N N . SER A 1 180 ? -6.385 15.038 8.968 1.00 86.50 180 SER A N 1
ATOM 1417 C CA . SER A 1 180 ? -6.886 14.661 7.643 1.00 86.50 180 SER A CA 1
ATOM 1418 C C . SER A 1 180 ? -7.350 13.204 7.615 1.00 86.50 180 SER A C 1
ATOM 1420 O O . SER A 1 180 ? -6.880 12.376 8.391 1.00 86.50 180 SER A O 1
ATOM 1422 N N . TYR A 1 181 ? -8.264 12.903 6.697 1.00 93.06 181 TYR A N 1
ATOM 1423 C CA . TYR A 1 181 ? -8.815 11.573 6.458 1.00 93.06 181 TYR A CA 1
ATOM 1424 C C . TYR A 1 181 ? -8.807 11.265 4.957 1.00 93.06 181 TYR A C 1
ATOM 1426 O O . TYR A 1 181 ? -8.759 12.171 4.114 1.00 93.06 181 TYR A O 1
ATOM 1434 N N . TYR A 1 182 ? -8.892 9.983 4.612 1.00 96.25 182 TYR A N 1
ATOM 1435 C CA . TYR A 1 182 ? -8.999 9.548 3.222 1.00 96.25 182 TYR A CA 1
ATOM 1436 C C . TYR A 1 182 ? -10.417 9.763 2.705 1.00 96.25 182 TYR A C 1
ATOM 1438 O O . TYR A 1 182 ? -11.374 9.270 3.289 1.00 96.25 182 TYR A O 1
ATOM 1446 N N . ARG A 1 183 ? -10.555 10.498 1.598 1.00 97.19 183 ARG A N 1
ATOM 1447 C CA . ARG A 1 183 ? -11.848 10.720 0.932 1.00 97.19 183 ARG A CA 1
ATOM 1448 C C . ARG A 1 183 ? -12.306 9.466 0.179 1.00 97.19 183 ARG A C 1
ATOM 1450 O O . ARG A 1 183 ? -11.493 8.597 -0.120 1.00 97.19 183 ARG A O 1
ATOM 1457 N N . ALA A 1 184 ? -13.574 9.437 -0.238 1.00 97.81 184 ALA A N 1
ATOM 1458 C CA . ALA A 1 184 ? -14.177 8.319 -0.977 1.00 97.81 184 ALA A CA 1
ATOM 1459 C C . ALA A 1 184 ? -13.322 7.773 -2.135 1.00 97.81 184 ALA A C 1
ATOM 1461 O O . ALA A 1 184 ? -13.068 6.577 -2.179 1.00 97.81 184 ALA A O 1
ATOM 1462 N N . HIS A 1 185 ? -12.799 8.637 -3.014 1.00 97.19 185 HIS A N 1
ATOM 1463 C CA . HIS A 1 185 ? -11.948 8.193 -4.128 1.00 97.19 185 HIS A CA 1
ATOM 1464 C C . HIS A 1 185 ? -10.664 7.478 -3.666 1.00 97.19 185 HIS A C 1
ATOM 1466 O O . HIS A 1 185 ? -10.238 6.521 -4.302 1.00 97.19 185 HIS A O 1
ATOM 1472 N N . ALA A 1 186 ? -10.069 7.912 -2.549 1.00 97.81 186 ALA A N 1
ATOM 1473 C CA . ALA A 1 186 ? -8.887 7.275 -1.982 1.00 97.81 186 ALA A CA 1
ATOM 1474 C C . ALA A 1 186 ? -9.234 5.904 -1.396 1.00 97.81 186 ALA A C 1
ATOM 1476 O O . ALA A 1 186 ? -8.535 4.937 -1.668 1.00 97.81 186 ALA A O 1
ATOM 1477 N N . VAL A 1 187 ? -10.336 5.803 -0.646 1.00 98.44 187 VAL A N 1
ATOM 1478 C CA . VAL A 1 187 ? -10.787 4.518 -0.092 1.00 98.44 187 VAL A CA 1
ATOM 1479 C C . VAL A 1 187 ? -11.128 3.530 -1.204 1.00 98.44 187 VAL A C 1
ATOM 1481 O O . VAL A 1 187 ? -10.641 2.407 -1.162 1.00 98.44 187 VAL A O 1
ATOM 1484 N N . SER A 1 188 ? -11.863 3.938 -2.242 1.00 98.00 188 SER A N 1
ATOM 1485 C CA . SER A 1 188 ? -12.103 3.067 -3.402 1.00 98.00 188 SER A CA 1
ATOM 1486 C C . SER A 1 188 ? -10.792 2.624 -4.057 1.00 98.00 188 SER A C 1
ATOM 1488 O O . SER A 1 188 ? -10.615 1.437 -4.313 1.00 98.00 188 SER A O 1
ATOM 1490 N N . ALA A 1 189 ? -9.820 3.529 -4.225 1.00 97.94 189 ALA A N 1
ATOM 1491 C CA . ALA A 1 189 ? -8.512 3.161 -4.761 1.00 97.94 189 ALA A CA 1
ATOM 1492 C C . ALA A 1 189 ? -7.773 2.130 -3.889 1.00 97.94 189 ALA A C 1
ATOM 1494 O O . ALA A 1 189 ? -7.098 1.277 -4.461 1.00 97.94 189 ALA A O 1
ATOM 1495 N N . MET A 1 190 ? -7.904 2.185 -2.552 1.00 98.38 190 MET A N 1
ATOM 1496 C CA . MET A 1 190 ? -7.336 1.202 -1.609 1.00 98.38 190 MET A CA 1
ATOM 1497 C C . MET A 1 190 ? -7.998 -0.176 -1.730 1.00 98.38 190 MET A C 1
ATOM 1499 O O . MET A 1 190 ? -7.307 -1.197 -1.723 1.00 98.38 190 MET A O 1
ATOM 1503 N N . LEU A 1 191 ? -9.331 -0.202 -1.831 1.00 98.44 191 LEU A N 1
ATOM 1504 C CA . LEU A 1 191 ? -10.124 -1.432 -1.941 1.00 98.44 191 LEU A CA 1
ATOM 1505 C C . LEU A 1 191 ? -9.930 -2.121 -3.306 1.00 98.44 191 LEU A C 1
ATOM 1507 O O . LEU A 1 191 ? -10.088 -3.328 -3.423 1.00 98.44 191 LEU A O 1
ATOM 1511 N N . GLU A 1 192 ? -9.532 -1.374 -4.336 1.00 97.56 192 GLU A N 1
ATOM 1512 C CA . GLU A 1 192 ? -9.278 -1.888 -5.691 1.00 97.56 192 GLU A CA 1
ATOM 1513 C C . GLU A 1 192 ? -7.790 -2.187 -5.968 1.00 97.56 192 GLU A C 1
ATOM 1515 O O . GLU A 1 192 ? -7.391 -2.414 -7.117 1.00 97.56 192 GLU A O 1
ATOM 1520 N N . LEU A 1 193 ? -6.917 -2.128 -4.956 1.00 98.25 193 LEU A N 1
ATOM 1521 C CA . LEU A 1 193 ? -5.511 -2.509 -5.128 1.00 98.25 193 LEU A CA 1
ATOM 1522 C C . LEU A 1 193 ? -5.402 -4.018 -5.424 1.00 98.25 193 LEU A C 1
ATOM 1524 O O . LEU A 1 193 ? -6.125 -4.803 -4.803 1.00 98.25 193 LEU A O 1
ATOM 1528 N N . PRO A 1 194 ? -4.487 -4.437 -6.319 1.00 97.50 194 PRO A N 1
ATOM 1529 C CA . PRO A 1 194 ? -4.262 -5.853 -6.616 1.00 97.50 194 PRO A CA 1
ATOM 1530 C C . PRO A 1 194 ? -3.670 -6.596 -5.411 1.00 97.50 194 PRO A C 1
ATOM 1532 O O . PRO A 1 194 ? -3.129 -5.968 -4.495 1.00 97.50 194 PRO A O 1
ATOM 1535 N N . GLU A 1 195 ? -3.757 -7.928 -5.413 1.00 96.12 195 GLU A N 1
ATOM 1536 C CA . GLU A 1 195 ? -3.015 -8.770 -4.464 1.00 96.12 195 GLU A CA 1
ATOM 1537 C C . GLU A 1 195 ? -1.526 -8.393 -4.465 1.00 96.12 195 GLU A C 1
ATOM 1539 O O . GLU A 1 195 ? -0.961 -8.027 -5.498 1.00 96.12 195 GLU A O 1
ATOM 1544 N N . GLY A 1 196 ? -0.911 -8.436 -3.287 1.00 96.81 196 GLY A N 1
ATOM 1545 C CA . GLY A 1 196 ? 0.500 -8.139 -3.116 1.00 96.81 196 GLY A CA 1
ATOM 1546 C C . GLY A 1 196 ? 0.838 -7.760 -1.683 1.00 96.81 196 GLY A C 1
ATOM 1547 O O . GLY A 1 196 ? -0.031 -7.617 -0.817 1.00 96.81 196 GLY A O 1
ATOM 1548 N N . THR A 1 197 ? 2.124 -7.543 -1.443 1.00 98.44 197 THR A N 1
ATOM 1549 C CA . THR A 1 197 ? 2.633 -7.148 -0.129 1.00 98.44 197 THR A CA 1
ATOM 1550 C C . THR A 1 197 ? 2.170 -5.743 0.265 1.00 98.44 197 THR A C 1
ATOM 1552 O O . THR A 1 197 ? 1.774 -4.921 -0.571 1.00 98.44 197 THR A O 1
ATOM 1555 N N . LEU A 1 198 ? 2.296 -5.427 1.559 1.00 98.75 198 LEU A N 1
ATOM 1556 C CA . LEU A 1 198 ? 2.056 -4.088 2.102 1.00 98.75 198 LEU A CA 1
ATOM 1557 C C . LEU A 1 198 ? 2.777 -2.989 1.305 1.00 98.75 198 LEU A C 1
ATOM 1559 O O . LEU A 1 198 ? 2.196 -1.943 1.005 1.00 98.75 198 LEU A O 1
ATOM 1563 N N . THR A 1 199 ? 4.036 -3.224 0.940 1.00 98.75 199 THR A N 1
ATOM 1564 C CA . THR A 1 199 ? 4.875 -2.242 0.251 1.00 98.75 199 THR A CA 1
ATOM 1565 C C . THR A 1 199 ? 4.492 -2.083 -1.220 1.00 98.75 199 THR A C 1
ATOM 1567 O O . THR A 1 199 ? 4.384 -0.952 -1.697 1.00 98.75 199 THR A O 1
ATOM 1570 N N . GLN A 1 200 ? 4.174 -3.180 -1.915 1.00 98.81 200 GLN A N 1
ATOM 1571 C CA . GLN A 1 200 ? 3.687 -3.147 -3.299 1.00 98.81 200 GLN A CA 1
ATOM 1572 C C . GLN A 1 200 ? 2.367 -2.371 -3.399 1.00 98.81 200 GLN A C 1
ATOM 1574 O O . GLN A 1 200 ? 2.241 -1.419 -4.176 1.00 98.81 200 GLN A O 1
ATOM 1579 N N . ARG A 1 201 ? 1.391 -2.724 -2.554 1.00 98.81 201 ARG A N 1
ATOM 1580 C CA . ARG A 1 201 ? 0.061 -2.100 -2.532 1.00 98.81 201 ARG A CA 1
ATOM 1581 C C . ARG A 1 201 ? 0.127 -0.617 -2.181 1.00 98.81 201 ARG A C 1
ATOM 1583 O O . ARG A 1 201 ? -0.519 0.193 -2.846 1.00 98.81 201 ARG A O 1
ATOM 1590 N N . THR A 1 202 ? 0.951 -0.237 -1.204 1.00 98.81 202 THR A N 1
ATOM 1591 C CA . THR A 1 202 ? 1.107 1.176 -0.822 1.00 98.81 202 THR A CA 1
ATOM 1592 C C . THR A 1 202 ? 1.762 2.002 -1.933 1.00 98.81 202 THR A C 1
ATOM 1594 O O . THR A 1 202 ? 1.339 3.131 -2.192 1.00 98.81 202 THR A O 1
ATOM 1597 N N . MET A 1 203 ? 2.728 1.432 -2.661 1.00 98.88 203 MET A N 1
ATOM 1598 C CA . MET A 1 203 ? 3.350 2.119 -3.793 1.00 98.88 203 MET A CA 1
ATOM 1599 C C . MET A 1 203 ? 2.368 2.315 -4.959 1.00 98.88 203 MET A C 1
ATOM 1601 O O . MET A 1 203 ? 2.286 3.405 -5.529 1.00 98.88 203 MET A O 1
ATOM 1605 N N . ILE A 1 204 ? 1.562 1.294 -5.276 1.00 98.88 204 ILE A N 1
ATOM 1606 C CA . ILE A 1 204 ? 0.505 1.380 -6.299 1.00 98.88 204 ILE A CA 1
ATOM 1607 C C . ILE A 1 204 ? -0.537 2.433 -5.915 1.00 98.88 204 ILE A C 1
ATOM 1609 O O . ILE A 1 204 ? -0.946 3.234 -6.761 1.00 98.88 204 ILE A O 1
ATOM 1613 N N . PHE A 1 205 ? -0.938 2.465 -4.643 1.00 98.75 205 PHE A N 1
ATOM 1614 C CA . PHE A 1 205 ? -1.831 3.491 -4.117 1.00 98.75 205 PHE A CA 1
ATOM 1615 C C . PHE A 1 205 ? -1.262 4.894 -4.348 1.00 98.75 205 PHE A C 1
ATOM 1617 O O . PHE A 1 205 ? -1.941 5.731 -4.940 1.00 98.75 205 PHE A O 1
ATOM 1624 N N . ALA A 1 206 ? -0.003 5.147 -3.980 1.00 98.69 206 ALA A N 1
ATOM 1625 C CA . ALA A 1 206 ? 0.616 6.459 -4.169 1.00 98.69 206 ALA A CA 1
ATOM 1626 C C . ALA A 1 206 ? 0.624 6.911 -5.641 1.00 98.69 206 ALA A C 1
ATOM 1628 O O . ALA A 1 206 ? 0.395 8.090 -5.921 1.00 98.69 206 ALA A O 1
ATOM 1629 N N . VAL A 1 207 ? 0.828 5.984 -6.587 1.00 98.69 207 VAL A N 1
ATOM 1630 C CA . VAL A 1 207 ? 0.745 6.274 -8.029 1.00 98.69 207 VAL A CA 1
ATOM 1631 C C . VAL A 1 207 ? -0.687 6.629 -8.440 1.00 98.69 207 VAL A C 1
ATOM 1633 O O . VAL A 1 207 ? -0.891 7.656 -9.086 1.00 98.69 207 VAL A O 1
ATOM 1636 N N . ARG A 1 208 ? -1.687 5.828 -8.042 1.00 98.31 208 ARG A N 1
ATOM 1637 C CA . ARG A 1 208 ? -3.112 6.067 -8.364 1.00 98.31 208 ARG A CA 1
ATOM 1638 C C . ARG A 1 208 ? -3.644 7.379 -7.790 1.00 98.31 208 ARG A C 1
ATOM 1640 O O . ARG A 1 208 ? -4.507 8.005 -8.395 1.00 98.31 208 ARG A O 1
ATOM 1647 N N . MET A 1 209 ? -3.115 7.795 -6.644 1.00 97.69 209 MET A N 1
ATOM 1648 C CA . MET A 1 209 ? -3.527 9.009 -5.942 1.00 97.69 209 MET A CA 1
ATOM 1649 C C . MET A 1 209 ? -2.801 10.275 -6.398 1.00 97.69 209 MET A C 1
ATOM 1651 O O . MET A 1 209 ? -3.091 11.362 -5.895 1.00 97.69 209 MET A O 1
ATOM 1655 N N . HIS A 1 210 ? -1.848 10.168 -7.324 1.00 97.94 210 HIS A N 1
ATOM 1656 C CA . HIS A 1 210 ? -1.129 11.337 -7.809 1.00 97.94 210 HIS A CA 1
ATOM 1657 C C . HIS A 1 210 ? -2.074 12.281 -8.592 1.00 97.94 210 HIS A C 1
ATOM 1659 O O . HIS A 1 210 ? -2.784 11.807 -9.481 1.00 97.94 210 HIS A O 1
ATOM 1665 N N . PRO A 1 211 ? -2.052 13.613 -8.355 1.00 97.12 211 PRO A N 1
ATOM 1666 C CA . PRO A 1 211 ? -2.997 14.563 -8.962 1.00 97.12 211 PRO A CA 1
ATOM 1667 C C . PRO A 1 211 ? -3.045 14.557 -10.496 1.00 97.12 211 PRO A C 1
ATOM 1669 O O . PRO A 1 211 ? -4.106 14.748 -11.081 1.00 97.12 211 PRO A O 1
ATOM 1672 N N . ASP A 1 212 ? -1.909 14.308 -11.153 1.00 98.00 212 ASP A N 1
ATOM 1673 C CA . ASP A 1 212 ? -1.825 14.231 -12.620 1.00 98.00 212 ASP A CA 1
ATOM 1674 C C . ASP A 1 212 ? -2.493 12.973 -13.225 1.00 98.00 212 ASP A C 1
ATOM 1676 O O . ASP A 1 212 ? -2.522 12.840 -14.447 1.00 98.00 212 ASP A O 1
ATOM 1680 N N . GLY A 1 213 ? -2.982 12.031 -12.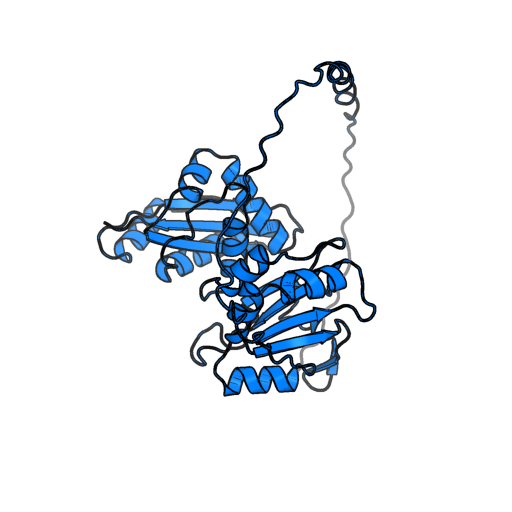409 1.00 97.25 213 GLY A N 1
ATOM 1681 C CA . GLY A 1 213 ? -3.675 10.822 -12.870 1.00 97.25 213 GLY A CA 1
ATOM 1682 C C . GLY A 1 213 ? -2.847 9.926 -13.809 1.00 97.25 213 GLY A C 1
ATOM 1683 O O . GLY A 1 213 ? -3.288 9.653 -14.930 1.00 97.25 213 GLY A O 1
ATOM 1684 N N . PRO A 1 214 ? -1.638 9.476 -13.411 1.00 97.62 214 PRO A N 1
ATOM 1685 C CA . PRO A 1 214 ? -0.804 8.617 -14.249 1.00 97.62 214 PRO A CA 1
ATOM 1686 C C . PRO A 1 214 ? -1.498 7.287 -14.575 1.00 97.62 214 PRO A C 1
ATOM 1688 O O . PRO A 1 214 ? -2.184 6.699 -13.743 1.00 97.62 214 PRO A O 1
ATOM 1691 N N . ARG A 1 215 ? -1.281 6.778 -15.794 1.00 97.75 215 ARG A N 1
ATOM 1692 C CA . ARG A 1 215 ? -1.995 5.597 -16.312 1.00 97.75 215 ARG A CA 1
ATOM 1693 C C . ARG A 1 215 ? -1.245 4.274 -16.163 1.00 97.75 215 ARG A C 1
ATOM 1695 O O . ARG A 1 215 ? -1.741 3.243 -16.606 1.00 97.75 215 ARG A O 1
ATOM 1702 N N . SER A 1 216 ? -0.078 4.273 -15.523 1.00 97.81 216 SER A N 1
ATOM 1703 C CA . SER A 1 216 ? 0.772 3.077 -15.444 1.00 97.81 216 SER A CA 1
ATOM 1704 C C . SER A 1 216 ? 0.206 1.921 -14.623 1.00 97.81 216 SER A C 1
ATOM 1706 O O . SER A 1 216 ? 0.688 0.804 -14.759 1.00 97.81 216 SER A O 1
ATOM 1708 N N . THR A 1 217 ? -0.825 2.159 -13.811 1.00 97.81 217 THR A N 1
ATOM 1709 C CA . THR A 1 217 ? -1.495 1.134 -12.989 1.00 97.81 217 THR A CA 1
ATOM 1710 C C . THR A 1 217 ? -2.840 0.673 -13.569 1.00 97.81 217 THR A C 1
ATOM 1712 O O . THR A 1 217 ? -3.605 0.006 -12.873 1.00 97.81 217 THR A O 1
ATOM 1715 N N . GLN A 1 218 ? -3.154 1.058 -14.816 1.00 96.62 218 GLN A N 1
ATOM 1716 C CA . GLN A 1 218 ? -4.395 0.677 -15.512 1.00 96.62 218 GLN A CA 1
ATOM 1717 C C . GLN A 1 218 ? -4.312 -0.693 -16.204 1.00 96.62 218 GLN A C 1
ATOM 1719 O O . GLN A 1 218 ? -5.340 -1.217 -16.623 1.00 96.62 218 GLN A O 1
ATOM 1724 N N . GLY A 1 219 ? -3.102 -1.240 -16.364 1.00 95.62 219 GLY A N 1
ATOM 1725 C CA . GLY A 1 219 ? -2.879 -2.572 -16.924 1.00 95.62 219 GLY A CA 1
ATOM 1726 C C . GLY A 1 219 ? -3.128 -3.698 -15.921 1.00 95.62 219 GLY A C 1
ATOM 1727 O O . GLY A 1 219 ? -3.774 -3.518 -14.894 1.00 95.62 219 GLY A O 1
ATOM 1728 N N . GLU A 1 220 ? -2.568 -4.867 -16.208 1.00 96.50 220 GLU A N 1
ATOM 1729 C CA . GLU A 1 220 ? -2.573 -6.026 -15.320 1.00 96.50 220 GLU A CA 1
ATOM 1730 C C . GLU A 1 220 ? -1.387 -5.964 -14.348 1.00 96.50 220 GLU A C 1
ATOM 1732 O O . GLU A 1 220 ? -0.240 -5.746 -14.751 1.00 96.50 220 GLU A O 1
ATOM 1737 N N . PHE A 1 221 ? -1.647 -6.174 -13.057 1.00 97.81 221 PHE A N 1
ATOM 1738 C CA . PHE A 1 221 ? -0.569 -6.397 -12.100 1.00 97.81 221 PHE A CA 1
ATOM 1739 C C . PHE A 1 221 ? 0.093 -7.743 -12.400 1.00 97.81 221 PHE A C 1
ATOM 1741 O O . PHE A 1 221 ? -0.577 -8.772 -12.407 1.00 97.81 221 PHE A O 1
ATOM 1748 N N . ASN A 1 222 ? 1.397 -7.745 -12.672 1.00 97.31 222 ASN A N 1
ATOM 1749 C CA . ASN A 1 222 ? 2.085 -8.941 -13.147 1.00 97.31 222 ASN A CA 1
ATOM 1750 C C . ASN A 1 222 ? 3.036 -9.525 -12.081 1.00 97.31 222 ASN A C 1
ATOM 1752 O O . ASN A 1 222 ? 3.995 -8.846 -11.707 1.00 97.31 222 ASN A O 1
ATOM 1756 N N . PRO A 1 223 ? 2.859 -10.794 -11.656 1.00 96.19 223 PRO A N 1
ATOM 1757 C CA . PRO A 1 223 ? 3.687 -11.408 -10.612 1.00 96.19 223 PRO A CA 1
ATOM 1758 C C . PRO A 1 223 ? 5.185 -11.479 -10.935 1.00 96.19 223 PRO A C 1
ATOM 1760 O O . PRO A 1 223 ? 6.013 -11.302 -10.047 1.00 96.19 223 PRO A O 1
ATOM 1763 N N . VAL A 1 224 ? 5.559 -11.681 -12.207 1.00 96.38 224 VAL A N 1
ATOM 1764 C CA . VAL A 1 224 ? 6.975 -11.687 -12.620 1.00 96.38 224 VAL A CA 1
ATOM 1765 C C . VAL A 1 224 ? 7.585 -10.299 -12.446 1.00 96.38 224 VAL A C 1
ATOM 1767 O O . VAL A 1 224 ? 8.700 -10.174 -11.945 1.00 96.38 224 VAL A O 1
ATOM 1770 N N . LEU A 1 225 ? 6.859 -9.248 -12.839 1.00 98.19 225 LEU A N 1
ATOM 1771 C CA . LEU A 1 225 ? 7.314 -7.874 -12.624 1.00 98.19 225 LEU A CA 1
ATOM 1772 C C . LEU A 1 225 ? 7.367 -7.525 -11.132 1.00 98.19 225 LEU A C 1
ATOM 1774 O O . LEU A 1 225 ? 8.263 -6.791 -10.722 1.00 98.19 225 LEU A O 1
ATOM 1778 N N . ALA A 1 226 ? 6.436 -8.047 -10.330 1.00 98.44 226 ALA A N 1
ATOM 1779 C CA . ALA A 1 226 ? 6.375 -7.807 -8.891 1.00 98.44 226 ALA A CA 1
ATOM 1780 C C . ALA A 1 226 ? 7.570 -8.417 -8.155 1.00 98.44 226 ALA A C 1
ATOM 1782 O O . ALA A 1 226 ? 8.224 -7.713 -7.389 1.00 98.44 226 ALA A O 1
ATOM 1783 N N . GLU A 1 227 ? 7.914 -9.671 -8.456 1.00 98.06 227 GLU A N 1
ATOM 1784 C CA . GLU A 1 227 ? 9.104 -10.339 -7.915 1.00 98.06 227 GLU A CA 1
ATOM 1785 C C . GLU A 1 227 ? 10.389 -9.565 -8.261 1.00 98.06 227 GLU A C 1
ATOM 1787 O O . GLU A 1 227 ? 11.282 -9.391 -7.432 1.00 98.06 227 GLU A O 1
ATOM 1792 N N . GLU A 1 228 ? 10.485 -9.054 -9.489 1.00 98.44 228 GLU A N 1
ATOM 1793 C CA . GLU A 1 228 ? 11.664 -8.325 -9.964 1.00 98.44 228 GLU A CA 1
ATOM 1794 C C . GLU A 1 228 ? 11.759 -6.918 -9.355 1.00 98.44 228 GLU A C 1
ATOM 1796 O O . GLU A 1 228 ? 12.854 -6.474 -8.994 1.00 98.44 228 GLU A O 1
ATOM 1801 N N . ALA A 1 229 ? 10.623 -6.236 -9.174 1.00 98.75 229 ALA A N 1
ATOM 1802 C CA . ALA A 1 229 ? 10.556 -4.969 -8.453 1.00 98.75 229 ALA A CA 1
ATOM 1803 C C . ALA A 1 229 ? 10.929 -5.156 -6.974 1.00 98.75 229 ALA A C 1
ATOM 1805 O O . ALA A 1 229 ? 11.737 -4.391 -6.445 1.00 98.75 229 ALA A O 1
ATOM 1806 N N . GLU A 1 230 ? 10.417 -6.204 -6.328 1.00 98.75 230 GLU A N 1
ATOM 1807 C CA . GLU A 1 230 ? 10.741 -6.555 -4.945 1.00 98.75 230 GLU A CA 1
ATOM 1808 C C . GLU A 1 230 ? 12.220 -6.890 -4.762 1.00 98.75 230 GLU A C 1
ATOM 1810 O O . GLU A 1 230 ? 12.890 -6.332 -3.882 1.00 98.75 230 GLU A O 1
ATOM 1815 N N . SER A 1 231 ? 12.756 -7.770 -5.611 1.00 98.56 231 SER A N 1
ATOM 1816 C CA . SER A 1 231 ? 14.164 -8.151 -5.569 1.00 98.56 231 SER A CA 1
ATOM 1817 C C . SER A 1 231 ? 15.065 -6.928 -5.721 1.00 98.56 231 SER A C 1
ATOM 1819 O O . SER A 1 231 ? 16.095 -6.841 -5.044 1.00 98.56 231 SER A O 1
ATOM 1821 N N . HIS A 1 232 ? 14.709 -5.985 -6.597 1.00 98.75 232 HIS A N 1
ATOM 1822 C CA . HIS A 1 232 ? 15.531 -4.805 -6.844 1.00 98.75 232 HIS A CA 1
ATOM 1823 C C . HIS A 1 232 ? 15.400 -3.747 -5.753 1.00 98.75 232 HIS A C 1
ATOM 1825 O O . HIS A 1 232 ? 16.411 -3.217 -5.297 1.00 98.75 232 HIS A O 1
ATOM 1831 N N . SER A 1 233 ? 14.193 -3.482 -5.256 1.00 98.88 233 SER A N 1
ATOM 1832 C CA . SER A 1 233 ? 13.988 -2.603 -4.099 1.00 98.88 233 SER A CA 1
ATOM 1833 C C . SER A 1 233 ? 14.721 -3.135 -2.863 1.00 98.88 233 SER A C 1
ATOM 1835 O O . SER A 1 233 ? 15.411 -2.380 -2.177 1.00 98.88 233 SER A O 1
ATOM 1837 N N . THR A 1 234 ? 14.686 -4.453 -2.637 1.00 98.81 234 THR A N 1
ATOM 1838 C CA . THR A 1 234 ? 15.458 -5.121 -1.575 1.00 98.81 234 THR A CA 1
ATOM 1839 C C . THR A 1 234 ? 16.961 -4.949 -1.777 1.00 98.81 234 THR A C 1
ATOM 1841 O O . THR A 1 234 ? 17.691 -4.644 -0.831 1.00 98.81 234 THR A O 1
ATOM 1844 N N . TYR A 1 235 ? 17.444 -5.124 -3.011 1.00 98.75 235 TYR A N 1
ATOM 1845 C CA . TYR A 1 235 ? 18.854 -4.936 -3.336 1.00 98.75 235 TYR A CA 1
ATOM 1846 C C . TYR A 1 235 ? 19.311 -3.501 -3.055 1.00 98.75 235 TYR A C 1
ATOM 1848 O O . TYR A 1 235 ? 20.287 -3.322 -2.323 1.00 98.75 235 TYR A O 1
ATOM 1856 N N . GLN A 1 236 ? 18.582 -2.501 -3.565 1.00 98.75 236 GLN A N 1
ATOM 1857 C CA . GLN A 1 236 ? 18.856 -1.077 -3.346 1.00 98.75 236 GLN A CA 1
ATOM 1858 C C . GLN A 1 236 ? 18.886 -0.738 -1.850 1.00 98.75 236 GLN A C 1
ATOM 1860 O O . GLN A 1 236 ? 19.851 -0.138 -1.380 1.00 98.75 236 GLN A O 1
ATOM 1865 N N . ALA A 1 237 ? 17.905 -1.216 -1.077 1.00 98.62 237 ALA A N 1
ATOM 1866 C CA . ALA A 1 237 ? 17.850 -1.032 0.374 1.00 98.62 237 ALA A CA 1
ATOM 1867 C C . ALA A 1 237 ? 19.041 -1.659 1.113 1.00 98.62 237 ALA A C 1
ATOM 1869 O O . ALA A 1 237 ? 19.584 -1.063 2.049 1.00 98.62 237 ALA A O 1
ATOM 1870 N N . ARG A 1 238 ? 19.486 -2.846 0.682 1.00 98.56 238 ARG A N 1
ATOM 1871 C CA . ARG A 1 238 ? 20.634 -3.547 1.270 1.00 98.56 238 ARG A CA 1
ATOM 1872 C C . ARG A 1 238 ? 21.944 -2.799 1.040 1.00 98.56 238 ARG A C 1
ATOM 1874 O O . ARG A 1 238 ? 22.749 -2.700 1.964 1.00 98.56 238 ARG A O 1
ATOM 1881 N N . ILE A 1 239 ? 22.167 -2.297 -0.176 1.00 98.56 239 ILE A N 1
ATOM 1882 C CA . ILE A 1 239 ? 23.393 -1.556 -0.517 1.00 98.56 239 ILE A CA 1
ATOM 1883 C C . ILE A 1 239 ? 23.295 -0.058 -0.202 1.00 98.56 239 ILE A C 1
ATOM 1885 O O . ILE A 1 239 ? 24.308 0.634 -0.246 1.00 98.56 239 ILE A O 1
ATOM 1889 N N . ARG A 1 240 ? 22.095 0.416 0.157 1.00 98.25 240 ARG A N 1
ATOM 1890 C CA . ARG A 1 240 ? 21.761 1.808 0.485 1.00 98.25 240 ARG A CA 1
ATOM 1891 C C . ARG A 1 240 ? 22.068 2.776 -0.660 1.00 98.25 240 ARG A C 1
ATOM 1893 O O . ARG A 1 240 ? 22.575 3.871 -0.431 1.00 98.25 240 ARG A O 1
ATOM 1900 N N . LEU A 1 241 ? 21.792 2.344 -1.887 1.00 98.38 241 LEU A N 1
ATOM 1901 C CA . LEU A 1 241 ? 22.075 3.103 -3.100 1.00 98.38 241 LEU A CA 1
ATOM 1902 C C . LEU A 1 241 ? 20.955 2.897 -4.118 1.00 98.38 241 LEU A C 1
ATOM 1904 O O . LEU A 1 241 ? 20.664 1.762 -4.505 1.00 98.38 241 LEU A O 1
ATOM 1908 N N . GLN A 1 242 ? 20.352 4.000 -4.559 1.00 97.88 242 GLN A N 1
ATOM 1909 C CA . GLN A 1 242 ? 19.396 4.025 -5.660 1.00 97.88 242 GLN A CA 1
ATOM 1910 C C . GLN A 1 242 ? 20.116 3.882 -7.008 1.00 97.88 242 GLN A C 1
ATOM 1912 O O . GLN A 1 242 ? 21.158 4.492 -7.239 1.00 97.88 242 GLN A O 1
ATOM 1917 N N . GLY A 1 243 ? 19.564 3.073 -7.917 1.00 97.38 243 GLY A N 1
ATOM 1918 C CA . GLY A 1 243 ? 20.108 2.954 -9.271 1.00 97.38 243 GLY A CA 1
ATOM 1919 C C . GLY A 1 243 ? 19.588 1.768 -10.077 1.00 97.38 243 GLY A C 1
ATOM 1920 O O . GLY A 1 243 ? 19.060 0.795 -9.537 1.00 97.38 243 GLY A O 1
ATOM 1921 N N . HIS A 1 244 ? 19.800 1.822 -11.393 1.00 97.75 244 HIS A N 1
ATOM 1922 C CA . HIS A 1 244 ? 19.449 0.776 -12.366 1.00 97.75 244 HIS A CA 1
ATOM 1923 C C . HIS A 1 244 ? 20.458 -0.391 -12.368 1.00 97.75 244 HIS A C 1
ATOM 1925 O O . HIS A 1 244 ? 20.957 -0.814 -13.413 1.00 97.75 244 HIS A O 1
ATOM 1931 N N . HIS A 1 245 ? 20.828 -0.896 -11.188 1.00 98.19 245 HIS A N 1
ATOM 1932 C CA . HIS A 1 245 ? 21.909 -1.875 -11.044 1.00 98.19 245 HIS A CA 1
ATOM 1933 C C . HIS A 1 245 ? 21.672 -3.122 -11.905 1.00 98.19 245 HIS A C 1
ATOM 1935 O O . HIS A 1 245 ? 20.593 -3.723 -11.873 1.00 98.19 245 HIS A O 1
ATOM 1941 N N . SER A 1 246 ? 22.693 -3.486 -12.687 1.00 96.50 246 SER A N 1
ATOM 1942 C CA . SER A 1 246 ? 22.684 -4.637 -13.598 1.00 96.50 246 SER A CA 1
ATOM 1943 C C . SER A 1 246 ? 21.465 -4.682 -14.533 1.00 96.50 246 SER A C 1
ATOM 1945 O O . SER A 1 246 ? 20.986 -5.771 -14.852 1.00 96.50 246 SER A O 1
ATOM 1947 N N . TRP A 1 247 ? 20.951 -3.518 -14.955 1.00 96.94 247 TRP A N 1
ATOM 1948 C CA . TRP A 1 247 ? 19.722 -3.436 -15.744 1.00 96.94 247 TRP A CA 1
ATOM 1949 C C . TRP A 1 247 ? 19.765 -4.279 -17.016 1.00 96.94 247 TRP A C 1
ATOM 1951 O O . TRP A 1 247 ? 18.825 -5.024 -17.221 1.00 96.94 247 TRP A O 1
ATOM 1961 N N . ASP A 1 248 ? 20.846 -4.283 -17.802 1.00 96.94 248 ASP A N 1
ATOM 1962 C CA . ASP A 1 248 ? 20.909 -5.087 -19.040 1.00 96.94 248 ASP A CA 1
ATOM 1963 C C . ASP A 1 248 ? 20.664 -6.585 -18.784 1.00 96.94 248 ASP A C 1
ATOM 1965 O O . ASP A 1 248 ? 19.878 -7.242 -19.468 1.00 96.94 248 ASP A O 1
ATOM 1969 N N . MET A 1 249 ? 21.285 -7.130 -17.733 1.00 96.25 249 MET A N 1
ATOM 1970 C CA . MET A 1 249 ? 21.086 -8.524 -17.331 1.00 96.25 249 MET A CA 1
ATOM 1971 C C . MET A 1 249 ? 19.648 -8.769 -16.855 1.00 96.25 249 MET A C 1
ATOM 1973 O O . MET A 1 249 ? 19.028 -9.760 -17.247 1.00 96.25 249 MET A O 1
ATOM 1977 N N . ARG A 1 250 ? 19.110 -7.876 -16.012 1.00 97.12 250 ARG A N 1
ATOM 1978 C CA . ARG A 1 250 ? 17.735 -7.989 -15.502 1.00 97.12 250 ARG A CA 1
ATOM 1979 C C . ARG A 1 250 ? 16.713 -7.835 -16.624 1.00 97.12 250 ARG A C 1
ATOM 1981 O O . ARG A 1 250 ? 15.784 -8.624 -16.692 1.00 97.12 250 ARG A O 1
ATOM 1988 N N . PHE A 1 251 ? 16.928 -6.912 -17.551 1.00 96.50 251 PHE A N 1
ATOM 1989 C CA . PHE A 1 251 ? 16.109 -6.678 -18.733 1.00 96.50 251 PHE A CA 1
ATOM 1990 C C . PHE A 1 251 ? 15.962 -7.955 -19.559 1.00 96.50 251 PHE A C 1
ATOM 1992 O O . PHE A 1 251 ? 14.838 -8.362 -19.850 1.00 96.50 251 PHE A O 1
ATOM 1999 N N . HIS A 1 252 ? 17.069 -8.629 -19.890 1.00 95.00 252 HIS A N 1
ATOM 2000 C CA . HIS A 1 252 ? 17.017 -9.884 -20.644 1.00 95.00 252 HIS A CA 1
ATOM 2001 C C . HIS A 1 252 ? 16.327 -11.006 -19.863 1.00 95.00 252 HIS A C 1
ATOM 2003 O O . HIS A 1 252 ? 15.518 -11.735 -20.436 1.00 95.00 252 HIS A O 1
ATOM 2009 N N . ARG A 1 253 ? 16.589 -11.119 -18.553 1.00 94.94 253 ARG A N 1
ATOM 2010 C CA . ARG A 1 253 ? 15.921 -12.103 -17.688 1.00 94.94 253 ARG A CA 1
ATOM 2011 C C . ARG A 1 253 ? 14.411 -11.871 -17.616 1.00 94.94 253 ARG A C 1
ATOM 2013 O O . ARG A 1 253 ? 13.651 -12.813 -17.814 1.00 94.94 253 ARG A O 1
ATOM 2020 N N . ILE A 1 254 ? 13.981 -10.635 -17.362 1.00 95.94 254 ILE A N 1
ATOM 2021 C CA . ILE A 1 254 ? 12.568 -10.247 -17.305 1.00 95.94 254 ILE A CA 1
ATOM 2022 C C . ILE A 1 254 ? 11.917 -10.522 -18.661 1.00 95.94 254 ILE A C 1
ATOM 2024 O O . ILE A 1 254 ? 10.920 -11.233 -18.724 1.00 95.94 254 ILE A O 1
ATOM 2028 N N . SER A 1 255 ? 12.517 -10.047 -19.756 1.00 94.62 255 SER A N 1
ATOM 2029 C CA . SER A 1 255 ? 11.985 -10.232 -21.114 1.00 94.62 255 SER A CA 1
ATOM 2030 C C . SER A 1 255 ? 11.801 -11.709 -21.476 1.00 94.62 255 SER A C 1
ATOM 2032 O O . SER A 1 255 ? 10.809 -12.058 -22.101 1.00 94.62 255 SER A O 1
ATOM 2034 N N . ALA A 1 256 ? 12.716 -12.592 -21.056 1.00 93.56 256 ALA A N 1
ATOM 2035 C CA . ALA A 1 256 ? 12.605 -14.034 -21.297 1.00 93.56 256 ALA A CA 1
ATOM 2036 C C . ALA A 1 256 ? 11.464 -14.703 -20.508 1.00 93.56 256 ALA A C 1
ATOM 2038 O O . ALA A 1 256 ? 10.967 -15.755 -20.912 1.00 93.56 256 ALA A O 1
ATOM 2039 N N . ARG A 1 257 ? 11.058 -14.112 -19.378 1.00 95.06 257 ARG A N 1
ATOM 2040 C CA . ARG A 1 257 ? 9.952 -14.592 -18.536 1.00 95.06 257 ARG A CA 1
ATOM 2041 C C . ARG A 1 257 ? 8.604 -13.996 -18.947 1.00 95.06 257 ARG A C 1
ATOM 2043 O O . ARG A 1 257 ? 7.568 -14.609 -18.695 1.00 95.06 257 ARG A O 1
ATOM 2050 N N . LEU A 1 258 ? 8.606 -12.823 -19.577 1.00 92.44 258 LEU A N 1
ATOM 2051 C CA . LEU A 1 258 ? 7.407 -12.211 -20.137 1.00 92.44 258 LEU A CA 1
ATOM 2052 C C . LEU A 1 258 ? 7.034 -12.883 -21.464 1.00 92.44 258 LEU A C 1
ATOM 2054 O O . LEU A 1 258 ? 7.864 -13.115 -22.340 1.00 92.44 258 LEU A O 1
ATOM 2058 N N . ARG A 1 259 ? 5.750 -13.198 -21.636 1.00 81.88 259 ARG A N 1
ATOM 2059 C CA . ARG A 1 259 ? 5.243 -13.776 -22.888 1.00 81.88 259 ARG A CA 1
ATOM 2060 C C . ARG A 1 259 ? 5.132 -12.693 -23.967 1.00 81.88 259 ARG A C 1
ATOM 2062 O O . ARG A 1 259 ? 4.904 -11.530 -23.661 1.00 81.88 259 ARG A O 1
ATOM 2069 N N . GLY A 1 260 ? 5.243 -13.086 -25.237 1.00 78.31 260 GLY A N 1
ATOM 2070 C CA . GLY A 1 260 ? 4.895 -12.215 -26.368 1.00 78.31 260 GLY A CA 1
ATOM 2071 C C . GLY A 1 260 ? 5.912 -11.124 -26.722 1.00 78.31 260 GLY A C 1
ATOM 2072 O O . GLY A 1 260 ? 5.545 -10.172 -27.397 1.00 78.31 260 GLY A O 1
ATOM 2073 N N . GLY A 1 261 ? 7.175 -11.237 -26.292 1.00 78.94 261 GLY A N 1
ATOM 2074 C CA . GLY A 1 261 ? 8.232 -10.297 -26.698 1.00 78.94 261 GLY A CA 1
ATOM 2075 C C . GLY A 1 261 ? 8.138 -8.909 -26.055 1.00 78.94 261 GLY A C 1
ATOM 2076 O O . GLY A 1 261 ? 8.710 -7.951 -26.572 1.00 78.94 261 GLY A O 1
ATOM 2077 N N . SER A 1 262 ? 7.419 -8.796 -24.938 1.00 87.88 262 SER A N 1
ATOM 2078 C CA . SER A 1 262 ? 7.305 -7.570 -24.153 1.00 87.88 262 SER A CA 1
ATOM 2079 C C . SER A 1 262 ? 8.659 -7.016 -23.712 1.00 87.88 262 SER A C 1
ATOM 2081 O O . SER A 1 262 ? 9.497 -7.748 -23.186 1.00 87.88 262 SER A O 1
ATOM 2083 N N . LEU A 1 263 ? 8.839 -5.701 -23.864 1.00 91.88 263 LEU A N 1
ATOM 2084 C CA . LEU A 1 263 ? 10.056 -5.001 -23.455 1.00 91.88 263 LEU A CA 1
ATOM 2085 C C . LEU A 1 263 ? 9.822 -4.275 -22.124 1.00 91.88 263 LEU A C 1
ATOM 2087 O O . LEU A 1 263 ? 9.011 -3.340 -22.086 1.00 91.88 263 LEU A O 1
ATOM 2091 N N . PRO A 1 264 ? 10.508 -4.672 -21.039 1.00 96.06 264 PRO A N 1
ATOM 2092 C CA . PRO A 1 264 ? 10.322 -4.039 -19.750 1.00 96.06 264 PRO A CA 1
ATOM 2093 C C . PRO A 1 264 ? 10.979 -2.652 -19.691 1.00 96.06 264 PRO A C 1
ATOM 2095 O O . PRO A 1 264 ? 12.016 -2.400 -20.306 1.00 96.06 264 PRO A O 1
ATOM 2098 N N . ARG A 1 265 ? 10.391 -1.750 -18.905 1.00 97.06 265 ARG A N 1
ATOM 2099 C CA . ARG A 1 265 ? 10.949 -0.441 -18.532 1.00 97.06 265 ARG A CA 1
ATOM 2100 C C . ARG A 1 265 ? 10.993 -0.328 -17.019 1.00 97.06 265 ARG A C 1
ATOM 2102 O O . ARG A 1 265 ? 10.073 -0.798 -16.358 1.00 97.06 265 ARG A O 1
ATOM 2109 N N . GLU A 1 266 ? 12.014 0.334 -16.491 1.00 98.25 266 GLU A N 1
ATOM 2110 C CA . GLU A 1 266 ? 12.193 0.525 -15.052 1.00 98.25 266 GLU A CA 1
ATOM 2111 C C . GLU A 1 266 ? 12.242 2.005 -14.683 1.00 98.25 266 GLU A C 1
ATOM 2113 O O . GLU A 1 266 ? 12.825 2.829 -15.389 1.00 98.25 266 GLU A O 1
ATOM 2118 N N . VAL A 1 267 ? 11.658 2.317 -13.532 1.00 98.62 267 VAL A N 1
ATOM 2119 C CA . VAL A 1 267 ? 11.882 3.556 -12.792 1.00 98.62 267 VAL A CA 1
ATOM 2120 C C . VAL A 1 267 ? 12.309 3.208 -11.374 1.00 98.62 267 VAL A C 1
ATOM 2122 O O . VAL A 1 267 ? 11.808 2.256 -10.780 1.00 98.62 267 VAL A O 1
ATOM 2125 N N . VAL A 1 268 ? 13.233 3.984 -10.823 1.00 98.62 268 VAL A N 1
ATOM 2126 C CA . VAL A 1 268 ? 13.732 3.814 -9.454 1.00 98.62 268 VAL A CA 1
ATOM 2127 C C . VAL A 1 268 ? 13.790 5.163 -8.753 1.00 98.62 268 VAL A C 1
ATOM 2129 O O . VAL A 1 268 ? 13.964 6.194 -9.403 1.00 98.62 268 VAL A O 1
ATOM 2132 N N . ALA A 1 269 ? 13.568 5.173 -7.447 1.00 98.50 269 ALA A N 1
ATOM 2133 C CA . ALA A 1 269 ? 13.666 6.361 -6.604 1.00 98.50 269 ALA A CA 1
ATOM 2134 C C . ALA A 1 269 ? 14.067 5.959 -5.184 1.00 98.50 269 ALA A C 1
ATOM 2136 O O . ALA A 1 269 ? 13.940 4.796 -4.801 1.00 98.50 269 ALA A O 1
ATOM 2137 N N . GLU A 1 270 ? 14.527 6.932 -4.411 1.00 97.94 270 GLU A N 1
ATOM 2138 C CA . GLU A 1 270 ? 14.646 6.814 -2.964 1.00 97.94 270 GLU A CA 1
ATOM 2139 C C . GLU A 1 270 ? 13.852 7.928 -2.279 1.00 97.94 270 GLU A C 1
ATOM 2141 O O . GLU A 1 270 ? 13.564 8.962 -2.884 1.00 97.94 270 GLU A O 1
ATOM 2146 N N . SER A 1 271 ? 13.455 7.674 -1.039 1.00 98.06 271 SER A N 1
ATOM 2147 C CA . SER A 1 271 ? 12.754 8.621 -0.175 1.00 98.06 271 SER A CA 1
ATOM 2148 C C . SER A 1 271 ? 13.735 9.416 0.693 1.00 98.06 271 SER A C 1
ATOM 2150 O O . SER A 1 271 ? 14.947 9.188 0.655 1.00 98.06 271 SER A O 1
ATOM 2152 N N . TRP A 1 272 ? 13.227 10.296 1.558 1.00 95.38 272 TRP A N 1
ATOM 2153 C CA . TRP A 1 272 ? 14.050 10.866 2.628 1.00 95.38 272 TRP A CA 1
ATOM 2154 C C . TRP A 1 272 ? 14.130 9.920 3.830 1.00 95.38 272 TRP A C 1
ATOM 2156 O O . TRP A 1 272 ? 13.278 9.053 4.049 1.00 95.38 272 TRP A O 1
ATOM 2166 N N . GLY A 1 273 ? 15.188 10.075 4.628 1.00 94.56 273 GLY A N 1
ATOM 2167 C CA . GLY A 1 273 ? 15.380 9.283 5.839 1.00 94.56 273 GLY A CA 1
ATOM 2168 C C . GLY A 1 273 ? 14.330 9.605 6.904 1.00 94.56 273 GLY A C 1
ATOM 2169 O O . GLY A 1 273 ? 14.078 10.769 7.202 1.00 94.56 273 GLY A O 1
ATOM 2170 N N . GLY A 1 274 ? 13.761 8.564 7.518 1.00 93.88 274 GLY A N 1
ATOM 2171 C CA . GLY A 1 274 ? 12.823 8.704 8.640 1.00 93.88 274 GLY A CA 1
ATOM 2172 C C . GLY A 1 274 ? 11.349 8.820 8.244 1.00 93.88 274 GLY A C 1
ATOM 2173 O O . GLY A 1 274 ? 10.499 8.851 9.128 1.00 93.88 274 GLY A O 1
ATOM 2174 N N . GLU A 1 275 ? 11.038 8.820 6.949 1.00 96.50 275 GLU A N 1
ATOM 2175 C CA . GLU A 1 275 ? 9.660 8.838 6.456 1.00 96.50 275 GLU A CA 1
ATOM 2176 C C . GLU A 1 275 ? 8.909 7.532 6.771 1.00 96.50 275 GLU A C 1
ATOM 2178 O O . GLU A 1 275 ? 9.491 6.437 6.797 1.00 96.50 275 GLU A O 1
ATOM 2183 N N . SER A 1 276 ? 7.597 7.655 7.002 1.00 96.38 276 SER A N 1
ATOM 2184 C CA . SER A 1 276 ? 6.681 6.508 7.059 1.00 96.38 276 SER A CA 1
ATOM 2185 C C . SER A 1 276 ? 6.531 5.870 5.673 1.00 96.38 276 SER A C 1
ATOM 2187 O O . SER A 1 276 ? 6.802 6.527 4.666 1.00 96.38 276 SER A O 1
ATOM 2189 N N . LEU A 1 277 ? 6.062 4.619 5.587 1.00 98.25 277 LEU A N 1
ATOM 2190 C CA . LEU A 1 277 ? 5.886 3.946 4.295 1.00 98.25 277 LEU A CA 1
ATOM 2191 C C . LEU A 1 277 ? 5.028 4.765 3.311 1.00 98.25 277 LEU A C 1
ATOM 2193 O O . LEU A 1 277 ? 5.406 4.942 2.153 1.00 98.25 277 LEU A O 1
ATOM 2197 N N . VAL A 1 278 ? 3.894 5.306 3.768 1.00 97.50 278 VAL A N 1
ATOM 2198 C CA . VAL A 1 278 ? 2.988 6.097 2.916 1.00 97.50 278 VAL A CA 1
ATOM 2199 C C . VAL A 1 278 ? 3.647 7.405 2.453 1.00 97.50 278 VAL A C 1
ATOM 2201 O O . VAL A 1 278 ? 3.490 7.780 1.293 1.00 97.50 278 VAL A O 1
ATOM 2204 N N . ASP A 1 279 ? 4.412 8.084 3.322 1.00 97.12 279 ASP A N 1
ATOM 2205 C CA . ASP A 1 279 ? 5.162 9.303 2.951 1.00 97.12 279 ASP A CA 1
ATOM 2206 C C . ASP A 1 279 ? 6.189 8.998 1.872 1.00 97.12 279 ASP A C 1
ATOM 2208 O O . ASP A 1 279 ? 6.199 9.632 0.818 1.00 97.12 279 ASP A O 1
ATOM 2212 N N . ALA A 1 280 ? 6.993 7.968 2.120 1.00 98.44 280 ALA A N 1
ATOM 2213 C CA . ALA A 1 280 ? 8.054 7.551 1.229 1.00 98.44 280 ALA A CA 1
ATOM 2214 C C . ALA A 1 280 ? 7.526 7.170 -0.160 1.00 98.44 280 ALA A C 1
ATOM 2216 O O . ALA A 1 280 ? 8.133 7.523 -1.172 1.00 98.44 280 ALA A O 1
ATOM 2217 N N . CYS A 1 281 ? 6.369 6.501 -0.228 1.00 98.69 281 CYS A N 1
ATOM 2218 C CA . CYS A 1 281 ? 5.726 6.181 -1.500 1.00 98.69 281 CYS A CA 1
ATOM 2219 C C . CYS A 1 281 ? 5.322 7.451 -2.264 1.00 98.69 281 CYS A C 1
ATOM 2221 O O . CYS A 1 281 ? 5.652 7.588 -3.444 1.00 98.69 281 CYS A O 1
ATOM 2223 N N . HIS A 1 282 ? 4.647 8.404 -1.611 1.00 98.06 282 HIS A N 1
ATOM 2224 C CA . HIS A 1 282 ? 4.274 9.674 -2.247 1.00 98.06 282 HIS A CA 1
ATOM 2225 C C . HIS A 1 282 ? 5.500 10.477 -2.701 1.00 98.06 282 HIS A C 1
ATOM 2227 O O . HIS A 1 282 ? 5.502 11.022 -3.808 1.00 98.06 282 HIS A O 1
ATOM 2233 N N . GLU A 1 283 ? 6.554 10.504 -1.889 1.00 98.25 283 GLU A N 1
ATOM 2234 C CA . GLU A 1 283 ? 7.811 11.182 -2.192 1.00 98.25 283 GLU A CA 1
ATOM 2235 C C . GLU A 1 283 ? 8.539 10.553 -3.393 1.00 98.25 283 GLU A C 1
ATOM 2237 O O . GLU A 1 283 ? 9.004 11.264 -4.289 1.00 98.25 283 GLU A O 1
ATOM 2242 N N . CYS A 1 284 ? 8.568 9.221 -3.486 1.00 98.69 284 CYS A N 1
ATOM 2243 C CA . CYS A 1 284 ? 9.115 8.511 -4.643 1.00 98.69 284 CYS A CA 1
ATOM 2244 C C . CYS A 1 284 ? 8.339 8.825 -5.934 1.00 98.69 284 CYS A C 1
ATOM 2246 O O . CYS A 1 284 ? 8.954 9.115 -6.965 1.00 98.69 284 CYS A O 1
ATOM 2248 N N . VAL A 1 285 ? 6.999 8.859 -5.893 1.00 98.62 285 VAL A N 1
ATOM 2249 C CA . VAL A 1 285 ? 6.190 9.255 -7.065 1.00 98.62 285 VAL A CA 1
ATOM 2250 C C . VAL A 1 285 ? 6.455 10.714 -7.448 1.00 98.62 285 VAL A C 1
ATOM 2252 O O . VAL A 1 285 ? 6.623 11.020 -8.633 1.00 98.62 285 VAL A O 1
ATOM 2255 N N . ARG A 1 286 ? 6.554 11.616 -6.463 1.00 98.06 286 ARG A N 1
ATOM 2256 C CA . ARG A 1 286 ? 6.905 13.026 -6.688 1.00 98.06 286 ARG A CA 1
ATOM 2257 C C . ARG A 1 286 ? 8.285 13.165 -7.338 1.00 98.06 286 ARG A C 1
ATOM 2259 O O . ARG A 1 286 ? 8.451 13.974 -8.250 1.00 98.06 286 ARG A O 1
ATOM 2266 N N . SER A 1 287 ? 9.254 12.357 -6.921 1.00 97.75 287 SER A N 1
ATOM 2267 C CA . SER A 1 287 ? 10.601 12.333 -7.497 1.00 97.75 287 SER A CA 1
ATOM 2268 C C . SER A 1 287 ? 10.593 11.846 -8.949 1.00 97.75 287 SER A C 1
ATOM 2270 O O . SER A 1 287 ? 11.189 12.483 -9.821 1.00 97.75 287 SER A O 1
ATOM 2272 N N . TRP A 1 288 ? 9.838 10.788 -9.270 1.00 98.50 288 TRP A N 1
ATOM 2273 C CA . TRP A 1 288 ? 9.639 10.370 -10.665 1.00 98.50 288 TRP A CA 1
ATOM 2274 C C . TRP A 1 288 ? 8.989 11.458 -11.510 1.00 98.50 288 TRP A C 1
ATOM 2276 O O . TRP A 1 288 ? 9.404 11.680 -12.646 1.00 98.50 288 TRP A O 1
ATOM 2286 N N . ARG A 1 289 ? 8.016 12.180 -10.949 1.00 98.06 289 ARG A N 1
ATOM 2287 C CA . ARG A 1 289 ? 7.324 13.286 -11.618 1.00 98.06 289 ARG A CA 1
ATOM 2288 C C . ARG A 1 289 ? 8.246 14.447 -12.012 1.00 98.06 289 ARG A C 1
ATOM 2290 O O . ARG A 1 289 ? 7.920 15.192 -12.942 1.00 98.06 289 ARG A O 1
ATOM 2297 N N . GLN A 1 290 ? 9.380 14.615 -11.336 1.00 97.50 290 GLN A N 1
ATOM 2298 C CA . GLN A 1 290 ? 10.364 15.663 -11.635 1.00 97.50 290 GLN A CA 1
ATOM 2299 C C . GLN A 1 290 ? 11.348 15.280 -12.752 1.00 97.50 290 GLN A C 1
ATOM 2301 O O . GLN A 1 290 ? 12.017 16.155 -13.297 1.00 97.50 290 GLN A O 1
ATOM 2306 N N . SER A 1 291 ? 11.400 14.006 -13.150 1.00 96.31 291 SER A N 1
ATOM 2307 C CA . SER A 1 291 ? 12.222 13.520 -14.262 1.00 96.31 291 SER A CA 1
ATOM 2308 C C . SER A 1 291 ? 11.349 13.239 -15.481 1.00 96.31 291 SER A C 1
ATOM 2310 O O . SER A 1 291 ? 10.455 12.400 -15.429 1.00 96.31 291 SER A O 1
ATOM 2312 N N . SER A 1 292 ? 11.608 13.901 -16.611 1.00 94.94 292 SER A N 1
ATOM 2313 C CA . SER A 1 292 ? 10.831 13.688 -17.843 1.00 94.94 292 SER A CA 1
ATOM 2314 C C . SER A 1 292 ? 10.891 12.236 -18.336 1.00 94.94 292 SER A C 1
ATOM 2316 O O . SER A 1 292 ? 9.883 11.717 -18.817 1.00 94.94 292 SER A O 1
ATOM 2318 N N . GLY A 1 293 ? 12.037 11.567 -18.168 1.00 94.06 293 GLY A N 1
ATOM 2319 C CA . GLY A 1 293 ? 12.218 10.154 -18.507 1.00 94.06 293 GLY A CA 1
ATOM 2320 C C . GLY A 1 293 ? 11.385 9.231 -17.617 1.00 94.06 293 GLY A C 1
ATOM 2321 O O . GLY A 1 293 ? 10.584 8.447 -18.127 1.00 94.06 293 GLY A O 1
ATOM 2322 N N . HIS A 1 294 ? 11.503 9.371 -16.291 1.00 97.69 294 HIS A N 1
ATOM 2323 C CA . HIS A 1 294 ? 10.723 8.559 -15.349 1.00 97.69 294 HIS A CA 1
ATOM 2324 C C . HIS A 1 294 ? 9.227 8.842 -15.472 1.00 97.69 294 HIS A C 1
ATOM 2326 O O . HIS A 1 294 ? 8.422 7.918 -15.581 1.00 97.69 294 HIS A O 1
ATOM 2332 N N . TRP A 1 295 ? 8.843 10.118 -15.528 1.00 98.25 295 TRP A N 1
ATOM 2333 C CA . TRP A 1 295 ? 7.448 10.502 -15.670 1.00 98.25 295 TRP A CA 1
ATOM 2334 C C . TRP A 1 295 ? 6.853 10.031 -16.993 1.00 98.25 295 TRP A C 1
ATOM 2336 O O . TRP A 1 295 ? 5.691 9.642 -17.032 1.00 98.25 295 TRP A O 1
ATOM 2346 N N . GLY A 1 296 ? 7.645 10.000 -18.070 1.00 97.69 296 GLY A N 1
ATOM 2347 C CA . GLY A 1 296 ? 7.255 9.404 -19.343 1.00 97.69 296 GLY A CA 1
ATOM 2348 C C . GLY A 1 296 ? 6.811 7.948 -19.197 1.00 97.69 296 GLY A C 1
ATOM 2349 O O . GLY A 1 296 ? 5.770 7.582 -19.742 1.00 97.69 296 GLY A O 1
ATOM 2350 N N . ALA A 1 297 ? 7.540 7.142 -18.422 1.00 96.94 297 ALA A N 1
ATOM 2351 C CA . ALA A 1 297 ? 7.145 5.771 -18.110 1.00 96.94 297 ALA A CA 1
ATOM 2352 C C . ALA A 1 297 ? 5.914 5.728 -17.189 1.00 96.94 297 ALA A C 1
ATOM 2354 O O . ALA A 1 297 ? 4.920 5.103 -17.544 1.00 96.94 297 ALA A O 1
ATOM 2355 N N . VAL A 1 298 ? 5.926 6.446 -16.062 1.00 98.12 298 VAL A N 1
ATOM 2356 C CA . VAL A 1 298 ? 4.851 6.399 -15.051 1.00 98.12 298 VAL A CA 1
ATOM 2357 C C . VAL A 1 298 ? 3.510 6.930 -15.577 1.00 98.12 298 VAL A C 1
ATOM 2359 O O . VAL A 1 298 ? 2.458 6.389 -15.243 1.00 98.12 298 VAL A O 1
ATOM 2362 N N . ARG A 1 299 ? 3.497 7.971 -16.416 1.00 97.69 299 ARG A N 1
ATOM 2363 C CA . ARG A 1 299 ? 2.245 8.555 -16.936 1.00 97.69 299 ARG A CA 1
ATOM 2364 C C . ARG A 1 299 ? 1.610 7.744 -18.068 1.00 97.69 299 ARG A C 1
ATOM 2366 O O . ARG A 1 299 ? 0.430 7.939 -18.366 1.00 97.69 299 ARG A O 1
ATOM 2373 N N . SER A 1 300 ? 2.393 6.899 -18.736 1.00 97.06 300 SER A N 1
ATOM 2374 C CA . SER A 1 300 ? 1.943 6.135 -19.900 1.00 97.06 300 SER A CA 1
ATOM 2375 C C . SER A 1 300 ? 1.112 4.922 -19.474 1.00 97.06 300 SER A C 1
ATOM 2377 O O . SER A 1 300 ? 1.334 4.392 -18.385 1.00 97.06 300 SER A O 1
ATOM 2379 N N . PRO A 1 301 ? 0.132 4.499 -20.290 1.00 96.81 301 PRO A N 1
ATOM 2380 C CA . PRO A 1 301 ? -0.525 3.217 -20.087 1.00 96.81 301 PRO A CA 1
ATOM 2381 C C . PRO A 1 301 ? 0.466 2.088 -20.394 1.00 96.81 301 PRO A C 1
ATOM 2383 O O . PRO A 1 301 ? 1.304 2.247 -21.275 1.00 96.81 301 PRO A O 1
ATOM 2386 N N . HIS A 1 302 ? 0.338 0.963 -19.694 1.00 96.06 302 HIS A N 1
ATOM 2387 C CA . HIS A 1 302 ? 1.099 -0.267 -19.943 1.00 96.06 302 HIS A CA 1
ATOM 2388 C C . HIS A 1 302 ? 0.148 -1.456 -19.869 1.00 96.06 302 HIS A C 1
ATOM 2390 O O . HIS A 1 302 ? -0.838 -1.393 -19.133 1.00 96.06 302 HIS A O 1
ATOM 2396 N N . LYS A 1 303 ? 0.437 -2.547 -20.590 1.00 95.44 303 LYS A N 1
ATOM 2397 C CA . LYS A 1 303 ? -0.371 -3.774 -20.463 1.00 95.44 303 LYS A CA 1
ATOM 2398 C C . LYS A 1 303 ? -0.111 -4.478 -19.134 1.00 95.44 303 LYS A C 1
ATOM 2400 O O . LYS A 1 303 ? -1.042 -5.027 -18.564 1.00 95.44 303 LYS A O 1
ATOM 2405 N N . MET A 1 304 ? 1.129 -4.444 -18.649 1.00 97.25 304 MET A N 1
ATOM 2406 C CA . MET A 1 304 ? 1.538 -5.058 -17.387 1.00 97.25 304 MET A CA 1
ATOM 2407 C C . MET A 1 304 ? 2.341 -4.075 -16.538 1.00 97.25 304 MET A C 1
ATOM 2409 O O . MET A 1 304 ? 3.145 -3.303 -17.071 1.00 97.25 304 MET A O 1
ATOM 2413 N N . PHE A 1 305 ? 2.164 -4.132 -15.222 1.00 98.31 305 PHE A N 1
ATOM 2414 C CA . PHE A 1 305 ? 2.919 -3.312 -14.279 1.00 98.31 305 PHE A CA 1
ATOM 2415 C C . PHE A 1 305 ? 3.185 -4.045 -12.964 1.00 98.31 305 PHE A C 1
ATOM 2417 O O . PHE A 1 305 ? 2.467 -4.973 -12.596 1.00 98.31 305 PHE A O 1
ATOM 2424 N N . ALA A 1 306 ? 4.195 -3.582 -12.234 1.00 98.69 306 ALA A N 1
ATOM 2425 C CA . ALA A 1 306 ? 4.339 -3.822 -10.808 1.00 98.69 306 ALA A CA 1
ATOM 2426 C C . ALA A 1 306 ? 5.198 -2.732 -10.158 1.00 98.69 306 ALA A C 1
ATOM 2428 O O . ALA A 1 306 ? 5.987 -2.056 -10.821 1.00 98.69 306 ALA A O 1
ATOM 2429 N N . PHE A 1 307 ? 5.050 -2.581 -8.847 1.00 98.81 307 PHE A N 1
ATOM 2430 C CA . PHE A 1 307 ? 5.838 -1.670 -8.028 1.00 98.81 307 PHE A CA 1
ATOM 2431 C C . PHE A 1 307 ? 6.188 -2.348 -6.715 1.00 98.81 307 PHE A C 1
ATOM 2433 O O . PHE A 1 307 ? 5.359 -3.084 -6.196 1.00 98.81 307 PHE A O 1
ATOM 2440 N N . ASP A 1 308 ? 7.349 -2.039 -6.148 1.00 98.88 308 ASP A N 1
ATOM 2441 C CA . ASP A 1 308 ? 7.654 -2.338 -4.749 1.00 98.88 308 ASP A CA 1
ATOM 2442 C C . ASP A 1 308 ? 8.609 -1.291 -4.161 1.00 98.88 308 ASP A C 1
ATOM 2444 O O . ASP A 1 308 ? 9.323 -0.595 -4.887 1.00 98.88 308 ASP A O 1
ATOM 2448 N N . ILE A 1 309 ? 8.664 -1.198 -2.837 1.00 98.88 309 ILE A N 1
ATOM 2449 C CA . ILE A 1 309 ? 9.538 -0.304 -2.084 1.00 98.88 309 ILE A CA 1
ATOM 2450 C C . ILE A 1 309 ? 10.059 -1.013 -0.829 1.00 98.88 309 ILE A C 1
ATOM 2452 O O . ILE A 1 309 ? 9.308 -1.702 -0.150 1.00 98.88 309 ILE A O 1
ATOM 2456 N N . LYS A 1 310 ? 11.342 -0.860 -0.482 1.00 98.69 310 LYS A N 1
ATOM 2457 C CA . LYS A 1 310 ? 11.914 -1.474 0.735 1.00 98.69 310 LYS A CA 1
ATOM 2458 C C . LYS A 1 310 ? 12.730 -0.476 1.541 1.00 98.69 310 LYS A C 1
ATOM 2460 O O . LYS A 1 310 ? 13.406 0.383 0.978 1.00 98.69 310 LYS A O 1
ATOM 2465 N N . ARG A 1 311 ? 12.691 -0.611 2.868 1.00 98.50 311 ARG A N 1
ATOM 2466 C CA . ARG A 1 311 ? 13.432 0.257 3.787 1.00 98.50 311 ARG A CA 1
ATOM 2467 C C . ARG A 1 311 ? 14.852 -0.257 3.996 1.00 98.50 311 ARG A C 1
ATOM 2469 O O . ARG A 1 311 ? 15.054 -1.394 4.416 1.00 98.50 311 ARG A O 1
ATOM 2476 N N . GLY A 1 312 ? 15.839 0.590 3.733 1.00 98.31 312 GLY A N 1
ATOM 2477 C CA . GLY A 1 312 ? 17.222 0.356 4.123 1.00 98.31 312 GLY A CA 1
ATOM 2478 C C . GLY A 1 312 ? 17.424 0.587 5.620 1.00 98.31 312 GLY A C 1
ATOM 2479 O O . GLY A 1 312 ? 16.678 1.313 6.278 1.00 98.31 312 GLY A O 1
ATOM 2480 N N . SER A 1 313 ? 18.491 0.018 6.182 1.00 97.44 313 SER A N 1
ATOM 2481 C CA . SER A 1 313 ? 18.819 0.214 7.604 1.00 97.44 313 SER A CA 1
ATOM 2482 C C . SER A 1 313 ? 19.260 1.650 7.944 1.00 97.44 313 SER A C 1
ATOM 2484 O O . SER A 1 313 ? 19.473 1.969 9.106 1.00 97.44 313 SER A O 1
ATOM 2486 N N . ASN A 1 314 ? 19.457 2.503 6.935 1.00 97.19 314 ASN A N 1
ATOM 2487 C CA . ASN A 1 314 ? 19.652 3.950 7.063 1.00 97.19 314 ASN A CA 1
ATOM 2488 C C . ASN A 1 314 ? 18.325 4.720 7.201 1.00 97.19 314 ASN A C 1
ATOM 2490 O O . ASN A 1 314 ? 18.339 5.945 7.252 1.00 97.19 314 ASN A O 1
ATOM 2494 N N . GLY A 1 315 ? 17.185 4.023 7.238 1.00 97.12 315 GLY A N 1
ATOM 2495 C CA . GLY A 1 315 ? 15.865 4.628 7.393 1.00 97.12 315 GLY A CA 1
ATOM 2496 C C . GLY A 1 315 ? 15.293 5.252 6.118 1.00 97.12 315 GLY A C 1
ATOM 2497 O O . GLY A 1 315 ? 14.210 5.827 6.204 1.00 97.12 315 GLY A O 1
ATOM 2498 N N . VAL A 1 316 ? 15.992 5.125 4.984 1.00 98.38 316 VAL A N 1
ATOM 2499 C CA . VAL A 1 316 ? 15.564 5.544 3.638 1.00 98.38 316 VAL A CA 1
ATOM 2500 C C . VAL A 1 316 ? 14.819 4.400 2.959 1.00 98.38 316 VAL A C 1
ATOM 2502 O O . VAL A 1 316 ? 15.178 3.235 3.138 1.00 98.38 316 VAL A O 1
ATOM 2505 N N . TRP A 1 317 ? 13.799 4.717 2.169 1.00 98.69 317 TRP A N 1
ATOM 2506 C CA . TRP A 1 317 ? 13.084 3.743 1.356 1.00 98.69 317 TRP A CA 1
ATOM 2507 C C . TRP A 1 317 ? 13.537 3.790 -0.102 1.00 98.69 317 TRP A C 1
ATOM 2509 O O . TRP A 1 317 ? 13.786 4.865 -0.633 1.00 98.69 317 TRP A O 1
ATOM 2519 N N . TYR A 1 318 ? 13.614 2.631 -0.752 1.00 98.81 318 TYR A N 1
ATOM 2520 C CA . TYR A 1 318 ? 14.081 2.474 -2.130 1.00 98.81 318 TYR A CA 1
ATOM 2521 C C . TYR A 1 318 ? 12.987 1.823 -2.966 1.00 98.81 318 TYR A C 1
ATOM 2523 O O . TYR A 1 318 ? 12.613 0.680 -2.698 1.00 98.81 318 TYR A O 1
ATOM 2531 N N . ALA A 1 319 ? 12.456 2.563 -3.937 1.00 98.81 319 ALA A N 1
ATOM 2532 C CA . ALA A 1 319 ? 11.326 2.172 -4.769 1.00 98.81 319 ALA A CA 1
ATOM 2533 C C . ALA A 1 319 ? 11.774 1.732 -6.165 1.00 98.81 319 ALA A C 1
ATOM 2535 O O . ALA A 1 319 ? 12.688 2.313 -6.756 1.00 98.81 319 ALA A O 1
ATOM 2536 N N . THR A 1 320 ? 11.064 0.749 -6.711 1.00 98.94 320 THR A N 1
ATOM 2537 C CA . THR A 1 320 ? 11.207 0.252 -8.080 1.00 98.94 320 THR A CA 1
ATOM 2538 C C . THR A 1 320 ? 9.818 0.117 -8.691 1.00 98.94 320 THR A C 1
ATOM 2540 O O . THR A 1 320 ? 8.932 -0.486 -8.090 1.00 98.94 320 THR A O 1
ATOM 2543 N N . GLY A 1 321 ? 9.621 0.666 -9.886 1.00 98.75 321 GLY A N 1
ATOM 2544 C CA . GLY A 1 321 ? 8.467 0.392 -10.739 1.00 98.75 321 GLY A CA 1
ATOM 2545 C C . GLY A 1 321 ? 8.935 -0.269 -12.025 1.00 98.75 321 GLY A C 1
ATOM 2546 O O . GLY A 1 321 ? 9.882 0.219 -12.645 1.00 98.75 321 GLY A O 1
ATOM 2547 N N . ILE A 1 322 ? 8.290 -1.363 -12.424 1.00 98.56 322 ILE A N 1
ATOM 2548 C CA . ILE A 1 322 ? 8.585 -2.063 -13.675 1.00 98.56 322 ILE A CA 1
ATOM 2549 C C . ILE A 1 322 ? 7.307 -2.165 -14.500 1.00 98.56 322 ILE A C 1
ATOM 2551 O O . ILE A 1 322 ? 6.242 -2.526 -13.999 1.00 98.56 322 ILE A O 1
ATOM 2555 N N . PHE A 1 323 ? 7.426 -1.851 -15.783 1.00 97.69 323 PHE A N 1
ATOM 2556 C CA . PHE A 1 323 ? 6.324 -1.838 -16.735 1.00 97.69 323 PHE A CA 1
ATOM 2557 C C . PHE A 1 323 ? 6.660 -2.679 -17.945 1.00 97.69 323 PHE A C 1
ATOM 2559 O O . PHE A 1 323 ? 7.828 -2.759 -18.315 1.00 97.69 323 PHE A O 1
ATOM 2566 N N . ALA A 1 324 ? 5.653 -3.231 -18.608 1.00 95.94 324 ALA A N 1
ATOM 2567 C CA . ALA A 1 324 ? 5.838 -3.892 -19.886 1.00 95.94 324 ALA A CA 1
ATOM 2568 C C . ALA A 1 324 ? 4.663 -3.620 -20.832 1.00 95.94 324 ALA A C 1
ATOM 2570 O O . ALA A 1 324 ? 3.488 -3.775 -20.486 1.00 95.94 324 ALA A O 1
ATOM 2571 N N . GLU A 1 325 ? 5.007 -3.249 -22.062 1.00 87.38 325 GLU A N 1
ATOM 2572 C CA . GLU A 1 325 ? 4.072 -3.216 -23.183 1.00 87.38 325 GLU A CA 1
ATOM 2573 C C . GLU A 1 325 ? 3.851 -4.655 -23.652 1.00 87.38 325 GLU A C 1
ATOM 2575 O O . GLU A 1 325 ? 4.815 -5.408 -23.798 1.00 87.38 325 GLU A O 1
ATOM 2580 N N . GLY A 1 326 ? 2.613 -5.083 -23.891 1.00 68.50 326 GLY A N 1
ATOM 2581 C CA . GLY A 1 326 ? 2.418 -6.351 -24.599 1.00 68.50 326 GLY A CA 1
ATOM 2582 C C . GLY A 1 326 ? 2.740 -6.172 -26.073 1.00 68.50 326 GLY A C 1
ATOM 2583 O O . GLY A 1 326 ? 2.323 -5.164 -26.647 1.00 68.50 326 GLY A O 1
ATOM 2584 N N . GLY A 1 327 ? 3.416 -7.159 -26.663 1.00 55.19 327 GLY A N 1
ATOM 2585 C CA . GLY A 1 327 ? 3.493 -7.304 -28.118 1.00 55.19 327 GLY A CA 1
ATOM 2586 C C . GLY A 1 327 ? 2.125 -7.431 -28.778 1.00 55.19 327 GLY A C 1
ATOM 2587 O O . GLY A 1 327 ? 1.096 -7.528 -28.054 1.00 55.19 327 GLY A O 1
#